Protein AF-A0A7S1RYI2-F1 (afdb_monomer)

Organism: Alexandrium catenella (NCBI:txid2925)

Secondary structure (DSSP, 8-state):
---SSHHHHHHHHHHHHHHHHHHHHHHHHHHHHHHHHHHHHHHHHHHHHHHHTT--TTEEEEE-TT--GGGTT-EEEEEEE-SSEEEEEE-S--S-S-SGGGG-EEEEEES--TT-SS-TT-EEETTEEEEEEEEHHHHHHHHHHHTTTS-EEEEE--EEEEHHHHHHHHHTTSEEEEE--HHHHHHHHHHHHH-SS--TTHHHHHHHHS---TTTTTSS--

pLDDT: mean 80.08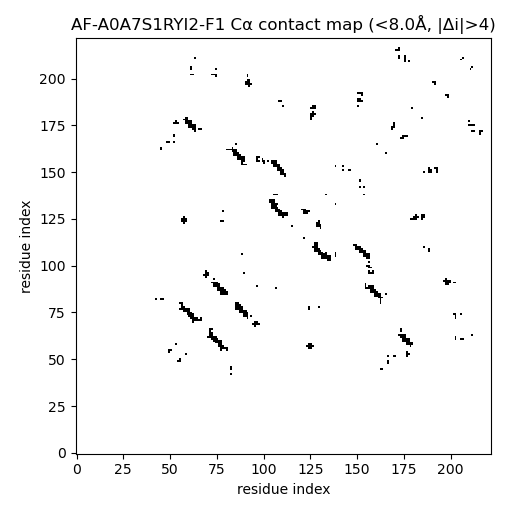, std 16.43, range [36.41, 95.56]

Mean predicted aligned error: 9.8 Å

Radius of gyration: 26.69 Å; Cα contacts (8 Å, |Δi|>4): 325; chains: 1; bounding box: 54×33×102 Å

Foldseek 3Di:
DDDDDVVVVVVVVVVVVVVVVVVVVVVVVVVVVVVVVVVVVLQVVLVVLCVVQVNDFQKWWFFDCPDDALCNRWIWGWHDDGSFKTKTATQQPDPRFPVCLVLQWKKKKWQDDVVVPPDPQFDDHLNITIDTGAHPVRNVVVCVVCPPVAQMDIGGHMDMDGSVVVSVCSLLQRIRIGGHHNVVVRVLSVVQVVDPNGDPCPSVVCCVVRPGDPVNVVPPDD

Solvent-accessible surface area (backbone atoms only — not comparable to full-atom values): 12318 Å² total; per-residue (Å²): 139,93,84,79,76,68,62,64,61,56,50,52,54,51,50,52,50,50,50,53,50,49,53,51,51,50,54,50,49,52,52,51,52,52,50,52,52,52,49,52,49,52,46,51,52,45,52,51,51,34,54,74,62,61,60,47,63,23,19,32,38,37,38,24,95,85,35,69,76,58,48,44,59,27,28,30,42,27,68,44,80,47,71,68,35,31,32,27,34,61,64,37,66,60,98,32,59,65,79,60,66,72,65,51,38,26,34,39,37,30,63,72,71,83,78,54,82,80,50,98,67,69,45,77,34,32,61,29,32,42,44,72,75,26,43,62,67,53,45,54,53,48,50,62,69,42,56,94,75,59,54,47,41,80,40,71,37,59,48,77,39,48,32,71,57,51,52,50,39,40,66,69,46,44,32,34,71,44,77,57,52,38,72,54,47,49,48,48,30,47,54,44,62,72,36,97,67,45,47,80,58,51,40,59,51,46,46,73,76,54,58,69,65,76,78,47,71,74,74,81,81,128

Structure (mmCIF, N/CA/C/O backbone):
data_AF-A0A7S1RYI2-F1
#
_entry.id   AF-A0A7S1RYI2-F1
#
loop_
_atom_site.group_PDB
_atom_site.id
_atom_site.type_symbol
_atom_site.label_atom_id
_atom_site.label_alt_id
_atom_site.label_comp_id
_atom_site.label_asym_id
_atom_site.label_entity_id
_atom_site.label_seq_id
_atom_site.pdbx_PDB_ins_code
_atom_site.Cartn_x
_atom_site.Cartn_y
_atom_site.Cartn_z
_atom_site.occupancy
_atom_site.B_iso_or_equiv
_atom_site.auth_seq_id
_atom_site.auth_comp_id
_atom_site.auth_asym_id
_atom_site.auth_atom_id
_atom_site.pdbx_PDB_model_num
ATOM 1 N N . ARG A 1 1 ? -5.899 11.059 80.286 1.00 47.34 1 ARG A N 1
ATOM 2 C CA . ARG A 1 1 ? -5.425 10.044 79.312 1.00 47.34 1 ARG A CA 1
ATOM 3 C C . ARG A 1 1 ? -6.607 9.690 78.413 1.00 47.34 1 ARG A C 1
ATOM 5 O O . ARG A 1 1 ? -7.416 8.875 78.819 1.00 47.34 1 ARG A O 1
ATOM 12 N N . ALA A 1 2 ? -6.749 10.352 77.265 1.00 50.00 2 ALA A N 1
ATOM 13 C CA . ALA A 1 2 ? -7.785 10.062 76.273 1.00 50.00 2 ALA A CA 1
ATOM 14 C C . ALA A 1 2 ? -7.077 9.613 74.989 1.00 50.00 2 ALA A C 1
ATOM 16 O O . ALA A 1 2 ? -6.690 10.426 74.162 1.00 50.00 2 ALA A O 1
ATOM 17 N N . TRP A 1 3 ? -6.798 8.315 74.901 1.00 57.09 3 TRP A N 1
ATOM 18 C CA . TRP A 1 3 ? -6.220 7.659 73.730 1.00 57.09 3 TRP A CA 1
ATOM 19 C C . TRP A 1 3 ? -7.110 6.447 73.455 1.00 57.09 3 TRP A C 1
ATOM 21 O O . TRP A 1 3 ? -6.945 5.422 74.109 1.00 57.09 3 TRP A O 1
ATOM 31 N N . GLY A 1 4 ? -8.107 6.569 72.575 1.00 54.38 4 GLY A N 1
ATOM 32 C CA . GLY A 1 4 ? -9.011 5.441 72.315 1.00 54.38 4 GLY A CA 1
ATOM 33 C C . GLY A 1 4 ? -9.908 5.549 71.084 1.00 54.38 4 GLY A C 1
ATOM 34 O O . GLY A 1 4 ? -10.099 4.550 70.399 1.00 54.38 4 GLY A O 1
ATOM 35 N N . GLU A 1 5 ? -10.410 6.737 70.737 1.00 53.91 5 GLU A N 1
ATOM 36 C CA . GLU A 1 5 ? -11.522 6.832 69.769 1.00 53.91 5 GLU A CA 1
ATOM 37 C C . GLU A 1 5 ? -11.136 7.263 68.340 1.00 53.91 5 GLU A C 1
ATOM 39 O O . GLU A 1 5 ? -11.962 7.202 67.433 1.00 53.91 5 GLU A O 1
ATOM 44 N N . GLU A 1 6 ? -9.873 7.608 68.062 1.00 55.28 6 GLU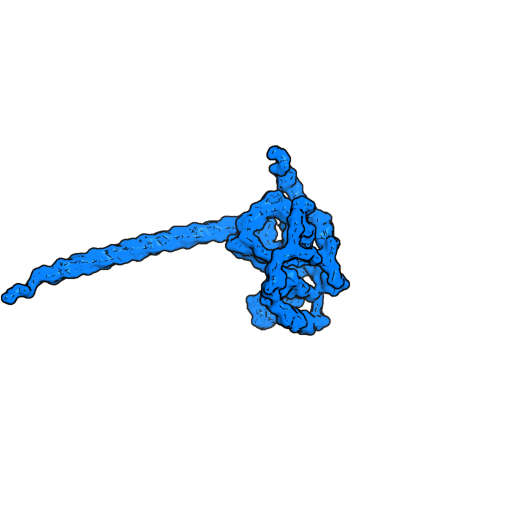 A N 1
ATOM 45 C CA . GLU A 1 6 ? -9.449 8.019 66.706 1.00 55.28 6 GLU A CA 1
ATOM 46 C C . GLU A 1 6 ? -9.207 6.849 65.727 1.00 55.28 6 GLU A C 1
ATOM 48 O O . GLU A 1 6 ? -9.102 7.041 64.511 1.00 55.28 6 GLU A O 1
ATOM 53 N N . ALA A 1 7 ? -9.107 5.616 66.228 1.00 62.59 7 ALA A N 1
ATOM 54 C CA . ALA A 1 7 ? -8.800 4.431 65.428 1.00 62.59 7 ALA A CA 1
ATOM 55 C C . ALA A 1 7 ? -9.896 4.010 64.412 1.00 62.59 7 ALA A C 1
ATOM 57 O O . ALA A 1 7 ? -9.535 3.686 63.273 1.00 62.59 7 ALA A O 1
ATOM 58 N N . PRO A 1 8 ? -11.208 4.000 64.740 1.00 70.69 8 PRO A N 1
ATOM 59 C CA . PRO A 1 8 ? -12.255 3.596 63.794 1.00 70.69 8 PRO A CA 1
ATOM 60 C C . PRO A 1 8 ? -12.456 4.595 62.645 1.00 70.69 8 PRO A C 1
ATOM 62 O O . PRO A 1 8 ? -12.611 4.171 61.499 1.00 70.69 8 PRO A O 1
ATOM 65 N N . VAL A 1 9 ? -12.357 5.904 62.910 1.00 74.31 9 VAL A N 1
ATOM 66 C CA . VAL A 1 9 ? -12.518 6.961 61.889 1.00 74.31 9 VAL A CA 1
ATOM 67 C C . VAL A 1 9 ? -11.391 6.916 60.851 1.00 74.31 9 VAL A C 1
ATOM 69 O O . VAL A 1 9 ? -11.621 7.051 59.651 1.00 74.31 9 VAL A O 1
ATOM 72 N N . ARG A 1 10 ? -10.150 6.652 61.277 1.00 74.88 10 ARG A N 1
ATOM 73 C CA . ARG A 1 10 ? -9.016 6.503 60.346 1.00 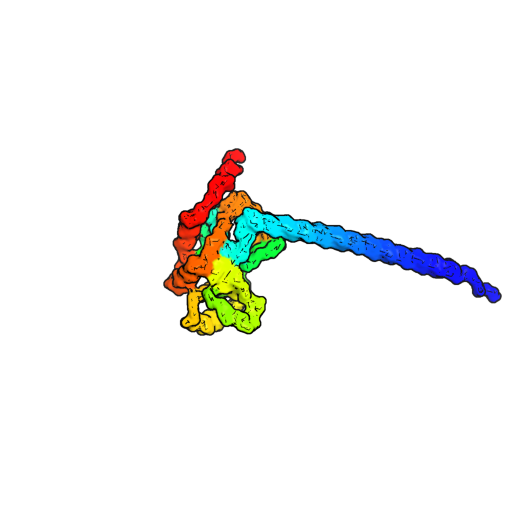74.88 10 ARG A CA 1
ATOM 74 C C . ARG A 1 10 ? -9.123 5.227 59.499 1.00 74.88 10 ARG A C 1
ATOM 76 O O . ARG A 1 10 ? -8.688 5.220 58.345 1.00 74.88 10 ARG A O 1
ATOM 83 N N . ARG A 1 11 ? -9.714 4.149 60.037 1.00 76.00 11 ARG A N 1
ATOM 84 C CA . ARG A 1 11 ? -9.971 2.899 59.296 1.00 76.00 11 ARG A CA 1
ATOM 85 C C . ARG A 1 11 ? -11.063 3.073 58.239 1.00 76.00 11 ARG A C 1
ATOM 87 O O . ARG A 1 11 ? -10.842 2.654 57.103 1.00 76.00 11 ARG A O 1
ATOM 94 N N . SER A 1 12 ? -12.180 3.729 58.565 1.00 81.75 12 SER A N 1
ATOM 95 C CA . SER A 1 12 ? -13.256 3.992 57.595 1.00 81.75 12 SER A CA 1
ATOM 96 C C . SER A 1 12 ? -12.777 4.884 56.445 1.00 81.75 12 SER A C 1
ATOM 98 O O . SER A 1 12 ? -12.948 4.526 55.282 1.00 81.75 12 SER A O 1
ATOM 100 N N . GLN A 1 13 ? -12.041 5.961 56.741 1.00 84.62 13 GLN A N 1
ATOM 101 C CA . GLN A 1 13 ? -11.464 6.838 55.715 1.00 84.62 13 GLN A CA 1
ATOM 102 C C . GLN A 1 13 ? -10.482 6.110 54.782 1.00 84.62 13 GLN A C 1
ATOM 104 O O . GLN A 1 13 ? -10.418 6.403 53.585 1.00 84.62 13 GLN A O 1
ATOM 109 N N . ARG A 1 14 ? -9.700 5.151 55.299 1.00 84.69 14 ARG A N 1
ATOM 110 C CA . ARG A 1 14 ? -8.771 4.353 54.482 1.00 84.69 14 ARG A CA 1
ATOM 111 C C . ARG A 1 14 ? -9.518 3.404 53.545 1.00 84.69 14 ARG A C 1
ATOM 113 O O . ARG A 1 14 ? -9.142 3.312 52.377 1.00 84.69 14 ARG A O 1
ATOM 120 N N . LEU A 1 15 ? -10.575 2.754 54.033 1.00 87.19 15 LEU A N 1
ATOM 121 C CA . LEU A 1 15 ? -11.435 1.886 53.225 1.00 87.19 15 LEU A CA 1
ATOM 122 C C . LEU A 1 15 ? -12.165 2.679 52.137 1.00 87.19 15 LEU A C 1
ATOM 124 O O . LEU A 1 15 ? -12.142 2.275 50.978 1.00 87.19 15 LEU A O 1
ATOM 128 N N . GLU A 1 16 ? -12.714 3.851 52.459 1.00 89.81 16 GLU A N 1
ATOM 129 C CA . GLU A 1 16 ? -13.337 4.729 51.462 1.00 89.81 16 GLU A CA 1
ATOM 130 C C . GLU A 1 16 ? -12.344 5.180 50.385 1.00 89.81 16 GLU A C 1
ATOM 132 O O . GLU A 1 16 ? -12.659 5.168 49.194 1.00 89.81 16 GLU A O 1
ATOM 137 N N . ARG A 1 17 ? -11.116 5.554 50.769 1.00 91.81 17 ARG A N 1
ATOM 138 C CA . ARG A 1 17 ? -10.061 5.907 49.804 1.00 91.81 17 ARG A CA 1
ATOM 139 C C . ARG A 1 17 ? -9.705 4.724 48.905 1.00 91.81 17 ARG A C 1
ATOM 141 O O . ARG A 1 17 ? -9.574 4.918 47.697 1.00 91.81 17 ARG A O 1
ATOM 148 N N . GLN A 1 18 ? -9.586 3.518 49.462 1.00 92.12 18 GLN A N 1
ATOM 149 C CA . GLN A 1 18 ? -9.332 2.297 48.693 1.00 92.12 18 GLN A CA 1
ATOM 150 C C . GLN A 1 18 ? -10.481 1.986 47.729 1.00 92.12 18 GLN A C 1
ATOM 152 O O . GLN A 1 18 ? -10.226 1.713 46.559 1.00 92.12 18 GLN A O 1
ATOM 157 N N . GLN A 1 19 ? -11.733 2.112 48.171 1.00 92.69 19 GLN A N 1
ATOM 158 C CA . GLN A 1 19 ? -12.909 1.929 47.318 1.00 92.69 19 GLN A CA 1
ATOM 159 C C . GLN A 1 19 ? -12.948 2.958 46.184 1.00 92.69 19 GLN A C 1
ATOM 161 O O . GLN A 1 19 ? -13.139 2.589 45.027 1.00 92.69 19 GLN A O 1
ATOM 166 N N . ARG A 1 20 ? -12.683 4.240 46.468 1.00 91.69 20 ARG A N 1
ATOM 167 C CA . ARG A 1 20 ? -12.608 5.287 45.433 1.00 91.69 20 ARG A CA 1
ATOM 168 C C . ARG A 1 20 ? -11.476 5.025 44.437 1.00 91.69 20 ARG A C 1
ATOM 170 O O . ARG A 1 20 ? -11.660 5.235 43.239 1.00 91.69 20 ARG A O 1
ATOM 177 N N . GLN A 1 21 ? -10.314 4.558 44.897 1.00 93.12 21 GLN A N 1
ATOM 178 C CA . GLN A 1 21 ? -9.205 4.177 44.015 1.00 93.12 21 GLN A CA 1
ATOM 179 C C . GLN A 1 21 ? -9.551 2.956 43.155 1.00 93.12 21 GLN A C 1
ATOM 181 O O . GLN A 1 21 ? -9.285 2.977 41.954 1.00 93.12 21 GLN A O 1
ATOM 186 N N . ALA A 1 22 ? -10.186 1.935 43.733 1.00 93.00 22 ALA A N 1
ATOM 187 C CA . ALA A 1 22 ? -10.653 0.757 43.008 1.00 93.00 22 ALA A CA 1
ATOM 188 C C . ALA A 1 22 ? -11.684 1.134 41.933 1.00 93.00 22 ALA A C 1
ATOM 190 O O . ALA A 1 22 ? -11.525 0.758 40.777 1.00 93.00 22 ALA A O 1
ATOM 191 N N . GLN A 1 23 ? -12.667 1.976 42.268 1.00 94.44 23 GLN A N 1
ATOM 192 C CA . GLN A 1 23 ? -13.659 2.468 41.307 1.00 94.44 23 GLN A CA 1
ATOM 193 C C . GLN A 1 23 ? -13.031 3.299 40.181 1.00 94.44 23 GLN A C 1
ATOM 195 O O . GLN A 1 23 ? -13.434 3.171 39.027 1.00 94.44 23 GLN A O 1
ATOM 200 N N . ARG A 1 24 ? -12.035 4.148 40.477 1.00 92.81 24 ARG A N 1
ATOM 201 C CA . ARG A 1 24 ? -11.305 4.900 39.440 1.00 92.81 24 ARG A CA 1
ATOM 202 C C . ARG A 1 24 ? -10.543 3.966 38.502 1.00 92.81 24 ARG A C 1
ATOM 204 O O . ARG A 1 24 ? -10.625 4.149 37.291 1.00 92.81 24 ARG A O 1
ATOM 211 N N . ARG A 1 25 ? -9.842 2.965 39.046 1.00 95.12 25 ARG A N 1
ATOM 212 C CA . ARG A 1 25 ? -9.124 1.953 38.254 1.00 95.12 25 ARG A CA 1
ATOM 213 C C . ARG A 1 25 ? -10.077 1.160 37.366 1.00 95.12 25 ARG A C 1
ATOM 215 O O . ARG A 1 25 ? -9.795 1.003 36.187 1.00 95.12 25 ARG A O 1
ATOM 222 N N . GLU A 1 26 ? -11.220 0.751 37.903 1.00 94.56 26 GLU A N 1
ATOM 223 C CA . GLU A 1 26 ? -12.246 0.022 37.156 1.00 94.56 26 GLU A CA 1
ATOM 224 C C . GLU A 1 26 ? -12.831 0.862 36.009 1.00 94.56 26 GLU A C 1
ATOM 226 O O . GLU A 1 26 ? -12.927 0.390 34.880 1.00 94.56 26 GLU A O 1
ATOM 231 N N . ARG A 1 27 ? -13.148 2.143 36.247 1.00 94.38 27 ARG A N 1
ATOM 232 C CA . ARG A 1 27 ? -13.623 3.051 35.184 1.00 94.38 27 ARG A CA 1
ATOM 233 C C . ARG A 1 27 ? -12.585 3.247 34.079 1.00 94.38 27 ARG A C 1
ATOM 235 O O . ARG A 1 27 ? -12.950 3.282 32.909 1.00 94.38 27 ARG A O 1
ATOM 242 N N . LEU A 1 28 ? -11.310 3.394 34.443 1.00 94.25 28 LEU A N 1
ATOM 243 C CA . LEU A 1 28 ? -10.224 3.514 33.467 1.00 94.25 28 LEU A CA 1
ATOM 244 C C . LEU A 1 28 ? -10.051 2.223 32.670 1.00 94.25 28 LEU A C 1
ATOM 246 O O . LEU A 1 28 ? -9.922 2.286 31.453 1.00 94.25 28 LEU A O 1
ATOM 250 N N . ARG A 1 29 ? -10.110 1.067 33.337 1.00 94.94 29 ARG A N 1
ATOM 251 C CA . ARG A 1 29 ? -10.030 -0.242 32.690 1.00 94.94 29 ARG A CA 1
ATOM 252 C C . ARG A 1 29 ? -11.136 -0.420 31.651 1.00 94.94 29 ARG A C 1
ATOM 254 O O . ARG A 1 29 ? -10.823 -0.724 30.509 1.00 94.94 29 ARG A O 1
ATOM 261 N N . ARG A 1 30 ? -12.392 -0.132 32.009 1.00 94.88 30 ARG A N 1
ATOM 262 C CA . ARG A 1 30 ? -13.525 -0.212 31.070 1.00 94.88 30 ARG A CA 1
ATOM 263 C C . ARG A 1 30 ? -13.359 0.720 29.874 1.00 94.88 30 ARG A C 1
ATOM 265 O O . ARG A 1 30 ? -13.532 0.288 28.744 1.00 94.88 30 ARG A O 1
ATOM 272 N N . ARG A 1 31 ? -12.936 1.969 30.101 1.00 94.38 31 ARG A N 1
ATOM 273 C CA . ARG A 1 31 ? -12.658 2.915 29.005 1.00 94.38 31 ARG A CA 1
ATOM 274 C C . ARG A 1 31 ? -11.549 2.422 28.077 1.00 94.38 31 ARG A C 1
ATOM 276 O O . ARG A 1 31 ? -11.661 2.574 26.868 1.00 94.38 31 ARG A O 1
ATOM 283 N N . LEU A 1 32 ? -10.480 1.846 28.626 1.00 94.38 32 LEU A N 1
ATOM 284 C CA . LEU A 1 32 ? -9.405 1.268 27.819 1.00 94.38 32 LEU A CA 1
ATOM 285 C C . LEU A 1 32 ? -9.902 0.058 27.021 1.00 94.38 32 LEU A C 1
ATOM 287 O O . LEU A 1 32 ? -9.607 -0.035 25.837 1.00 94.38 32 LEU A O 1
ATOM 291 N N . GLU A 1 33 ? -10.698 -0.824 27.627 1.00 95.06 33 GLU A N 1
ATOM 292 C CA . GLU A 1 33 ? -11.306 -1.973 26.946 1.00 95.06 33 GLU A CA 1
ATOM 293 C C . GLU A 1 33 ? -12.239 -1.526 25.805 1.00 95.06 33 GLU A C 1
ATOM 295 O O . GLU A 1 33 ? -12.141 -2.051 24.694 1.00 95.06 33 GLU A O 1
ATOM 300 N N . GLU A 1 34 ? -13.072 -0.506 26.025 1.00 94.62 34 GLU A N 1
ATOM 301 C CA . GLU A 1 34 ? -13.930 0.100 24.997 1.00 94.62 34 GLU A CA 1
ATOM 302 C C . GLU A 1 34 ? -13.101 0.675 23.839 1.00 94.62 34 GLU A C 1
ATOM 304 O O . GLU A 1 34 ? -13.366 0.367 22.674 1.00 94.62 34 GLU A O 1
ATOM 309 N N . LEU A 1 35 ? -12.052 1.448 24.144 1.00 94.19 35 LEU A N 1
ATOM 310 C CA . LEU A 1 35 ? -11.153 2.022 23.137 1.00 94.19 35 LEU A CA 1
ATOM 311 C C . LEU A 1 35 ? -10.408 0.941 22.349 1.00 94.19 35 LEU A C 1
ATOM 313 O O . LEU A 1 35 ? -10.329 1.024 21.124 1.00 94.19 35 LEU A O 1
ATOM 317 N N . CYS A 1 36 ? -9.904 -0.096 23.018 1.00 94.06 36 CYS A N 1
ATOM 318 C CA . CYS A 1 36 ? -9.254 -1.225 22.360 1.00 94.06 36 CYS A CA 1
ATOM 319 C C . CYS A 1 36 ? -10.225 -1.975 21.444 1.00 94.06 36 CYS A C 1
ATOM 321 O O . CYS A 1 36 ? -9.852 -2.366 20.338 1.00 94.06 36 CYS A O 1
ATOM 323 N N . THR A 1 37 ? -11.471 -2.164 21.877 1.00 94.06 37 THR A N 1
ATOM 324 C CA . THR A 1 37 ? -12.491 -2.859 21.083 1.00 94.06 37 THR A CA 1
ATOM 325 C C . THR A 1 37 ? -12.872 -2.040 19.849 1.00 94.06 37 THR A C 1
ATOM 327 O O . THR A 1 37 ? -12.900 -2.574 18.740 1.00 94.06 37 THR A O 1
ATOM 330 N N . ALA A 1 38 ? -13.078 -0.730 20.009 1.00 91.81 38 ALA A N 1
ATOM 331 C CA . ALA A 1 38 ? -13.341 0.181 18.898 1.00 91.81 38 ALA A CA 1
ATOM 332 C C . ALA A 1 38 ? -12.163 0.244 17.910 1.00 91.81 38 ALA A C 1
ATOM 334 O O . ALA A 1 38 ? -12.374 0.202 16.698 1.00 91.81 38 ALA A O 1
ATOM 335 N N . ALA A 1 39 ? -10.924 0.281 18.411 1.00 89.12 39 ALA A N 1
ATOM 336 C CA . ALA A 1 39 ? -9.727 0.266 17.576 1.00 89.12 39 ALA A CA 1
ATOM 337 C C . ALA A 1 39 ? -9.617 -1.032 16.760 1.00 89.12 39 ALA A C 1
ATOM 339 O O . ALA A 1 39 ? -9.428 -0.973 15.548 1.00 89.12 39 ALA A O 1
ATOM 340 N N . ARG A 1 40 ? -9.816 -2.200 17.388 1.00 92.00 40 ARG A N 1
ATOM 341 C CA . ARG A 1 40 ? -9.815 -3.501 16.691 1.00 92.00 40 ARG A CA 1
ATOM 342 C C . ARG A 1 40 ? -10.870 -3.569 15.594 1.00 92.00 40 ARG A C 1
ATOM 344 O O . ARG A 1 40 ? -10.593 -4.073 14.510 1.00 92.00 40 ARG A O 1
ATOM 351 N N . ARG A 1 41 ? -12.066 -3.041 15.861 1.00 91.62 41 ARG A N 1
ATOM 352 C CA . ARG A 1 41 ? -13.141 -2.994 14.869 1.00 91.62 41 ARG A CA 1
ATOM 353 C C . ARG A 1 41 ? -12.750 -2.147 13.657 1.00 91.62 41 ARG A C 1
ATOM 355 O O . ARG A 1 41 ? -12.887 -2.623 12.538 1.00 91.62 41 ARG A O 1
ATOM 362 N N . ARG A 1 42 ? -12.195 -0.951 13.875 1.00 88.81 42 ARG A N 1
ATOM 363 C CA . ARG A 1 42 ? -11.724 -0.077 12.785 1.00 88.81 42 ARG A CA 1
ATOM 364 C C . ARG A 1 42 ? -10.607 -0.714 11.963 1.00 88.81 42 ARG A C 1
ATOM 366 O O . ARG A 1 42 ? -10.628 -0.623 10.743 1.00 88.81 42 ARG A O 1
ATOM 373 N N . VAL A 1 43 ? -9.664 -1.388 12.624 1.00 90.62 43 VAL A N 1
ATOM 374 C CA . VAL A 1 43 ? -8.598 -2.155 11.960 1.00 90.62 43 VAL A CA 1
ATOM 375 C C . VAL A 1 43 ? -9.202 -3.212 11.036 1.00 90.62 43 VAL A C 1
ATOM 377 O O . VAL A 1 43 ? -8.854 -3.273 9.859 1.00 90.62 43 VAL A O 1
ATOM 380 N N . GLN A 1 44 ? -10.157 -3.999 11.536 1.00 92.44 44 GLN A N 1
ATOM 381 C CA . GLN A 1 44 ? -10.816 -5.030 10.738 1.00 92.44 44 GLN A CA 1
ATOM 382 C C . GLN A 1 44 ? -11.612 -4.442 9.565 1.00 92.44 44 GLN A C 1
ATOM 384 O O . GLN A 1 44 ? -11.529 -4.958 8.454 1.00 92.44 44 GLN A O 1
ATOM 389 N N . GLU A 1 45 ? -12.370 -3.369 9.795 1.00 92.69 45 GLU A N 1
ATOM 390 C CA . GLU A 1 45 ? -13.147 -2.682 8.756 1.00 92.69 45 GLU A CA 1
ATOM 391 C C . GLU A 1 45 ? -12.237 -2.148 7.641 1.00 92.69 45 GLU A C 1
ATOM 393 O O . GLU A 1 45 ? -12.522 -2.378 6.465 1.00 92.69 45 GLU A O 1
ATOM 398 N N . ALA A 1 46 ? -11.104 -1.533 7.996 1.00 91.25 46 ALA A N 1
ATOM 399 C CA . ALA A 1 46 ? -10.115 -1.056 7.032 1.00 91.25 46 ALA A CA 1
ATOM 400 C C . ALA A 1 46 ? -9.492 -2.205 6.225 1.00 91.25 46 ALA A C 1
ATOM 402 O O . ALA A 1 46 ? -9.404 -2.116 5.002 1.00 91.25 46 ALA A O 1
ATOM 403 N N . HIS A 1 47 ? -9.113 -3.313 6.872 1.00 92.69 47 HIS A N 1
ATOM 404 C CA . HIS A 1 47 ? -8.588 -4.485 6.163 1.00 92.69 47 HIS A CA 1
ATOM 405 C C . HIS A 1 47 ? -9.605 -5.086 5.191 1.00 92.69 47 HIS A C 1
ATOM 407 O O . HIS A 1 47 ? -9.249 -5.438 4.068 1.00 92.69 47 HIS A O 1
ATOM 413 N N . VAL A 1 48 ? -10.875 -5.172 5.594 1.00 94.62 48 VAL A N 1
ATOM 414 C CA . VAL A 1 48 ? -11.949 -5.663 4.724 1.00 94.62 48 VAL A CA 1
ATOM 415 C C . VAL A 1 48 ? -12.173 -4.719 3.541 1.00 94.62 48 VAL A C 1
ATOM 417 O O . VAL A 1 48 ? -12.355 -5.198 2.425 1.00 94.62 48 VAL A O 1
ATOM 420 N N . ALA A 1 49 ? -12.150 -3.402 3.755 1.00 93.25 49 ALA A N 1
ATOM 421 C CA . ALA A 1 49 ? -12.292 -2.421 2.680 1.00 93.25 49 ALA A CA 1
ATOM 422 C C . ALA A 1 49 ? -11.132 -2.503 1.674 1.00 93.25 49 ALA A C 1
ATOM 424 O O . ALA A 1 49 ? -11.376 -2.628 0.476 1.00 93.25 49 ALA A O 1
ATOM 425 N N . MET A 1 50 ? -9.884 -2.549 2.155 1.00 94.50 50 MET A N 1
ATOM 426 C CA . MET A 1 50 ? -8.705 -2.722 1.296 1.00 94.50 50 MET A CA 1
ATOM 427 C C . MET A 1 50 ? -8.791 -4.008 0.467 1.00 94.50 50 MET A C 1
ATOM 429 O O . MET A 1 50 ? -8.623 -3.969 -0.750 1.00 94.50 50 MET A O 1
ATOM 433 N N . ALA A 1 51 ? -9.137 -5.134 1.100 1.00 93.56 51 ALA A N 1
ATOM 434 C CA . ALA A 1 51 ? -9.275 -6.414 0.410 1.00 93.56 51 ALA A CA 1
ATOM 435 C C . ALA A 1 51 ? -10.383 -6.394 -0.658 1.00 93.56 51 ALA A C 1
ATOM 437 O O . ALA A 1 51 ? -10.195 -6.937 -1.744 1.00 93.56 51 ALA A O 1
ATOM 438 N N . LYS A 1 52 ? -11.522 -5.741 -0.383 1.00 94.56 52 LYS A N 1
ATOM 439 C CA . LYS A 1 52 ? -12.619 -5.589 -1.355 1.00 94.56 52 LYS A CA 1
ATOM 440 C C . LYS A 1 52 ? -12.201 -4.816 -2.604 1.00 94.56 52 LYS A C 1
ATOM 442 O O . LYS A 1 52 ? -12.683 -5.135 -3.686 1.00 94.56 52 LYS A O 1
ATOM 447 N N . LEU A 1 53 ? -11.319 -3.831 -2.452 1.00 93.50 53 LEU A N 1
ATOM 448 C CA . LEU A 1 53 ? -10.788 -3.032 -3.558 1.00 93.50 53 LEU A CA 1
ATOM 449 C C . LEU A 1 53 ? -9.544 -3.658 -4.213 1.00 93.50 53 LEU A C 1
ATOM 451 O O . LEU A 1 53 ? -8.979 -3.070 -5.128 1.00 93.50 53 LEU A O 1
ATOM 455 N N . GLY A 1 54 ? -9.099 -4.837 -3.761 1.00 93.44 54 GLY A N 1
ATOM 456 C CA . GLY A 1 54 ? -7.898 -5.495 -4.289 1.00 93.44 54 GLY A CA 1
ATOM 457 C C . GLY A 1 54 ? -6.584 -4.809 -3.896 1.00 93.44 54 GLY A C 1
ATOM 458 O O . GLY A 1 54 ? -5.541 -5.070 -4.500 1.00 93.44 54 GLY A O 1
ATOM 459 N N . LEU A 1 55 ? -6.616 -3.929 -2.891 1.00 94.56 55 LEU A N 1
ATOM 460 C CA . LEU A 1 55 ? -5.427 -3.264 -2.374 1.00 94.56 55 LEU A CA 1
ATOM 461 C C . LEU A 1 55 ? -4.606 -4.258 -1.555 1.00 94.56 55 LEU A C 1
ATOM 463 O O . LEU A 1 55 ? -5.014 -4.712 -0.485 1.00 94.56 55 LEU A O 1
ATOM 467 N N . GLN A 1 56 ? -3.422 -4.572 -2.061 1.00 93.00 56 GLN A N 1
ATOM 468 C CA . GLN A 1 56 ? -2.429 -5.393 -1.388 1.00 93.00 56 GLN A CA 1
ATOM 469 C C . GLN A 1 56 ? -1.033 -4.847 -1.674 1.00 93.00 56 GLN A C 1
ATOM 471 O O . GLN A 1 56 ? -0.820 -4.025 -2.568 1.00 93.00 56 GLN A O 1
ATOM 476 N N . ARG A 1 57 ? -0.058 -5.309 -0.892 1.00 92.06 57 ARG A N 1
ATOM 477 C CA . ARG A 1 57 ? 1.347 -4.984 -1.125 1.00 92.06 57 ARG A CA 1
ATOM 478 C C . ARG A 1 57 ? 1.761 -5.505 -2.500 1.00 92.06 57 ARG A C 1
ATOM 480 O O . ARG A 1 57 ? 1.540 -6.671 -2.813 1.00 92.06 57 ARG A O 1
ATOM 487 N N . GLY A 1 58 ? 2.376 -4.642 -3.297 1.00 91.44 58 GLY A N 1
ATOM 488 C CA . GLY A 1 58 ? 2.757 -4.925 -4.675 1.00 91.44 58 GLY A CA 1
ATOM 489 C C . GLY A 1 58 ? 1.649 -4.764 -5.705 1.00 91.44 58 GLY A C 1
ATOM 490 O O . GLY A 1 58 ? 1.918 -4.996 -6.881 1.00 91.44 58 GLY A O 1
ATOM 491 N N . SER A 1 59 ? 0.445 -4.341 -5.306 1.00 93.00 59 SER A N 1
ATOM 492 C CA . SER A 1 59 ? -0.523 -3.815 -6.267 1.00 93.00 59 SER A CA 1
ATOM 493 C C . SER A 1 59 ? -0.025 -2.501 -6.862 1.00 93.00 59 SER A C 1
ATOM 495 O O . SER A 1 59 ? 0.697 -1.733 -6.218 1.00 93.00 59 SER A O 1
ATOM 497 N N . LEU A 1 60 ? -0.467 -2.240 -8.083 1.00 93.12 60 LEU A N 1
ATOM 498 C CA . LEU A 1 60 ? -0.300 -0.976 -8.772 1.00 93.12 60 LEU A CA 1
ATOM 499 C C . LEU A 1 60 ? -1.570 -0.139 -8.618 1.00 93.12 60 LEU A C 1
ATOM 501 O O . LEU A 1 60 ? -2.679 -0.658 -8.744 1.00 93.12 60 LEU A O 1
ATOM 505 N N . LEU A 1 61 ? -1.406 1.158 -8.394 1.00 94.12 61 LEU A N 1
ATOM 506 C CA . LEU A 1 61 ? -2.443 2.153 -8.628 1.00 94.12 61 LEU A CA 1
ATOM 507 C C . LEU A 1 61 ? -2.150 2.829 -9.959 1.00 94.12 61 LEU A C 1
ATOM 509 O O . LEU A 1 61 ? -1.072 3.386 -10.151 1.00 94.12 61 LEU A O 1
ATOM 513 N N . VAL A 1 62 ? -3.109 2.776 -10.870 1.00 92.88 62 VAL A N 1
ATOM 514 C CA . VAL A 1 62 ? -3.029 3.426 -12.176 1.00 92.88 62 VAL A CA 1
ATOM 515 C C . VAL A 1 62 ? -3.969 4.618 -12.147 1.00 92.88 62 VAL A C 1
ATOM 517 O O . VAL A 1 62 ? -5.174 4.446 -11.942 1.00 92.88 62 VAL A O 1
ATOM 520 N N . ALA A 1 63 ? -3.413 5.816 -12.312 1.00 91.81 63 ALA A N 1
ATOM 521 C CA . ALA A 1 63 ? -4.182 7.049 -12.328 1.00 91.81 63 ALA A CA 1
ATOM 522 C C . ALA A 1 63 ? -5.196 7.030 -13.475 1.00 91.81 63 ALA A C 1
ATOM 524 O O . ALA A 1 63 ? -4.883 6.617 -14.597 1.00 91.81 63 ALA A O 1
ATOM 525 N N . SER A 1 64 ? -6.408 7.496 -13.208 1.00 90.94 64 SER A N 1
ATOM 526 C CA . SER A 1 64 ? -7.414 7.719 -14.239 1.00 90.94 64 SER A CA 1
ATOM 527 C C . SER A 1 64 ? -6.931 8.778 -15.243 1.00 90.94 64 SER A C 1
ATOM 529 O O . SER A 1 64 ? -6.239 9.718 -14.853 1.00 90.94 64 SER A O 1
ATOM 531 N N . PRO A 1 65 ? -7.347 8.719 -16.524 1.00 87.75 65 PRO A N 1
ATOM 532 C CA . PRO A 1 65 ? -7.120 9.811 -17.471 1.00 87.75 65 PRO A CA 1
ATOM 533 C C . PRO A 1 65 ? -7.700 11.164 -17.029 1.00 87.75 65 PRO A C 1
ATOM 535 O O . PRO A 1 65 ? -7.294 12.186 -17.567 1.00 87.75 65 PRO A O 1
ATOM 538 N N . GLN A 1 66 ? -8.667 11.174 -16.100 1.00 87.06 66 GLN A N 1
ATOM 539 C CA . GLN A 1 66 ? -9.237 12.405 -15.532 1.00 87.06 66 GLN A CA 1
ATOM 540 C C . GLN A 1 66 ? -8.455 12.932 -14.322 1.00 87.06 66 GLN A C 1
ATOM 542 O O . GLN A 1 66 ? -8.848 13.934 -13.732 1.00 87.06 66 GLN A O 1
ATOM 547 N N . GLN A 1 67 ? -7.410 12.226 -13.891 1.00 84.12 67 GLN A N 1
ATOM 548 C CA . GLN A 1 67 ? -6.618 12.635 -12.747 1.00 84.12 67 GLN A CA 1
ATOM 549 C C . GLN A 1 67 ? -5.638 13.729 -13.163 1.00 84.12 67 GLN A C 1
ATOM 551 O O . GLN A 1 67 ? -4.771 13.517 -14.010 1.00 84.12 67 GLN A O 1
ATOM 556 N N . ASP A 1 68 ? -5.783 14.894 -12.541 1.00 81.00 68 ASP A N 1
ATOM 557 C CA . ASP A 1 68 ? -4.977 16.073 -12.831 1.00 81.00 68 ASP A CA 1
ATOM 558 C C . ASP A 1 68 ? -3.841 16.267 -11.812 1.00 81.00 68 ASP A C 1
ATOM 560 O O . ASP A 1 68 ? -3.795 15.668 -10.733 1.00 81.00 68 ASP A O 1
ATOM 564 N N . GLY A 1 69 ? -2.914 17.165 -12.148 1.00 83.12 69 GLY A N 1
ATOM 565 C CA . GLY A 1 69 ? -1.855 17.614 -11.249 1.00 83.12 69 GLY A CA 1
A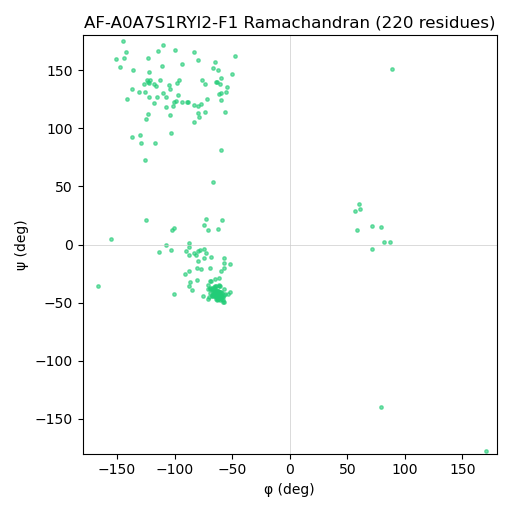TOM 566 C C . GLY A 1 69 ? -0.689 16.635 -11.130 1.00 83.12 69 GLY A C 1
ATOM 567 O O . GLY A 1 69 ? -0.223 16.067 -12.113 1.00 83.12 69 GLY A O 1
ATOM 568 N N . LEU A 1 70 ? -0.185 16.481 -9.905 1.00 76.62 70 LEU A N 1
ATOM 569 C CA . LEU A 1 70 ? 1.031 15.724 -9.582 1.00 76.62 70 LEU A CA 1
ATOM 570 C C . LEU A 1 70 ? 0.947 14.231 -9.936 1.00 76.62 70 LEU A C 1
ATOM 572 O O . LEU A 1 70 ? 1.958 13.610 -10.256 1.00 76.62 70 LEU A O 1
ATOM 576 N N . PHE A 1 71 ? -0.264 13.675 -9.910 1.00 86.12 71 PHE A N 1
ATOM 577 C CA . PHE A 1 71 ? -0.530 12.269 -10.203 1.00 86.12 71 PHE A CA 1
ATOM 578 C C . PHE A 1 71 ? -1.101 12.041 -11.608 1.00 86.12 71 PHE A C 1
ATOM 580 O O . PHE A 1 71 ? -1.566 10.941 -11.909 1.00 86.12 71 PHE A O 1
ATOM 587 N N . ALA A 1 72 ? -1.063 13.052 -12.482 1.00 85.69 72 ALA A N 1
ATOM 588 C CA . ALA A 1 72 ? -1.481 12.886 -13.867 1.00 85.69 72 ALA A CA 1
ATOM 589 C C . ALA A 1 72 ? -0.627 11.809 -14.548 1.00 85.69 72 ALA A C 1
ATOM 591 O O . ALA A 1 72 ? 0.602 11.879 -14.549 1.00 85.69 72 ALA A O 1
ATOM 592 N N . GLN A 1 73 ? -1.297 10.799 -15.108 1.00 87.62 73 GLN A N 1
ATOM 593 C CA . GLN A 1 73 ? -0.660 9.629 -15.723 1.00 87.62 73 GLN A CA 1
ATOM 594 C C . GLN A 1 73 ? 0.285 8.861 -14.781 1.00 87.62 73 GLN A C 1
ATOM 596 O O . GLN A 1 73 ? 1.244 8.228 -15.224 1.00 87.62 73 GLN A O 1
ATOM 601 N N . ALA A 1 74 ? 0.030 8.903 -13.470 1.00 87.94 74 ALA A N 1
ATOM 602 C CA . ALA A 1 74 ? 0.852 8.194 -12.506 1.00 87.94 74 ALA A CA 1
ATOM 603 C C . ALA A 1 74 ? 0.571 6.685 -12.498 1.00 87.94 74 ALA A C 1
ATOM 605 O O . ALA A 1 74 ? -0.577 6.237 -12.551 1.00 87.94 74 ALA A O 1
ATOM 606 N N . VAL A 1 75 ? 1.633 5.898 -12.342 1.00 89.38 75 VAL A N 1
ATOM 607 C CA . VAL A 1 75 ? 1.545 4.505 -11.891 1.00 89.38 75 VAL A CA 1
ATOM 608 C C . VAL A 1 75 ? 2.298 4.389 -10.578 1.00 89.38 75 VAL A C 1
ATOM 610 O O . VAL A 1 75 ? 3.485 4.701 -10.520 1.00 89.38 75 VAL A O 1
ATOM 613 N N . VAL A 1 76 ? 1.619 3.953 -9.522 1.00 91.75 76 VAL A N 1
ATOM 614 C CA . VAL A 1 76 ? 2.180 3.856 -8.172 1.00 91.75 76 VAL A CA 1
ATOM 615 C C . VAL A 1 76 ? 2.242 2.402 -7.738 1.00 91.75 76 VAL A C 1
ATOM 617 O O . VAL A 1 76 ? 1.228 1.717 -7.733 1.00 91.75 76 VAL A O 1
ATOM 620 N N . LEU A 1 77 ? 3.408 1.936 -7.303 1.00 92.25 77 LEU A N 1
ATOM 621 C CA . LEU A 1 77 ? 3.566 0.629 -6.671 1.00 92.25 77 LEU A CA 1
ATOM 622 C C . LEU A 1 77 ? 3.345 0.738 -5.164 1.00 92.25 77 LEU A C 1
ATOM 624 O O . LEU A 1 77 ? 4.065 1.471 -4.484 1.00 92.25 77 LEU A O 1
ATOM 628 N N . LEU A 1 78 ? 2.389 -0.019 -4.627 1.00 93.88 78 LEU A N 1
ATOM 629 C CA . LEU A 1 78 ? 2.110 -0.047 -3.194 1.00 93.88 78 LEU A CA 1
ATOM 630 C C . LEU A 1 78 ? 3.149 -0.879 -2.443 1.00 93.88 78 LEU A C 1
ATOM 632 O O . LEU A 1 78 ? 3.289 -2.080 -2.670 1.00 93.88 78 LEU A O 1
ATOM 636 N N . LEU A 1 79 ? 3.840 -0.253 -1.495 1.00 91.56 79 LEU A N 1
ATOM 637 C CA . LEU A 1 79 ? 4.893 -0.895 -0.706 1.00 91.56 79 LEU A CA 1
ATOM 638 C C . LEU A 1 79 ? 4.394 -1.317 0.673 1.00 91.56 79 LEU A C 1
ATOM 640 O O . LEU A 1 79 ? 4.683 -2.420 1.137 1.00 91.56 79 LEU A O 1
ATOM 644 N N . ARG A 1 80 ? 3.621 -0.451 1.334 1.00 91.81 80 ARG A N 1
ATOM 645 C CA . ARG A 1 80 ? 3.117 -0.683 2.692 1.00 91.81 80 ARG A CA 1
ATOM 646 C C . ARG A 1 80 ? 1.659 -0.275 2.790 1.00 91.81 80 ARG A C 1
ATOM 648 O O . ARG A 1 80 ? 1.281 0.795 2.328 1.00 91.81 80 ARG A O 1
ATOM 655 N N . LEU A 1 81 ? 0.854 -1.140 3.398 1.00 93.06 81 LEU A N 1
ATOM 656 C CA . LEU A 1 81 ? -0.559 -0.898 3.657 1.00 93.06 81 LEU A CA 1
ATOM 657 C C . LEU A 1 81 ? -0.794 -1.076 5.152 1.00 93.06 81 LEU A C 1
ATOM 659 O O . LEU A 1 81 ? -0.745 -2.189 5.674 1.00 93.06 81 LEU A O 1
ATOM 663 N N . GLU A 1 82 ? -1.020 0.032 5.840 1.00 93.38 82 GLU A N 1
ATOM 664 C CA . GLU A 1 82 ? -1.376 0.072 7.250 1.00 93.38 82 GLU A CA 1
ATOM 665 C C . GLU A 1 82 ? -2.802 0.619 7.388 1.00 93.38 82 GLU A C 1
ATOM 667 O O . GLU A 1 82 ? -3.390 1.169 6.459 1.00 93.38 82 GLU A O 1
ATOM 672 N N . VAL A 1 83 ? -3.397 0.477 8.570 1.00 91.62 83 VAL A N 1
ATOM 673 C CA . VAL A 1 83 ? -4.756 0.988 8.825 1.00 91.62 83 VAL A CA 1
ATOM 674 C C . VAL A 1 83 ? -4.795 2.515 8.837 1.00 91.62 83 VAL A C 1
ATOM 676 O O . VAL A 1 83 ? -5.812 3.107 8.487 1.00 91.62 83 VAL A O 1
ATOM 679 N N . ALA A 1 84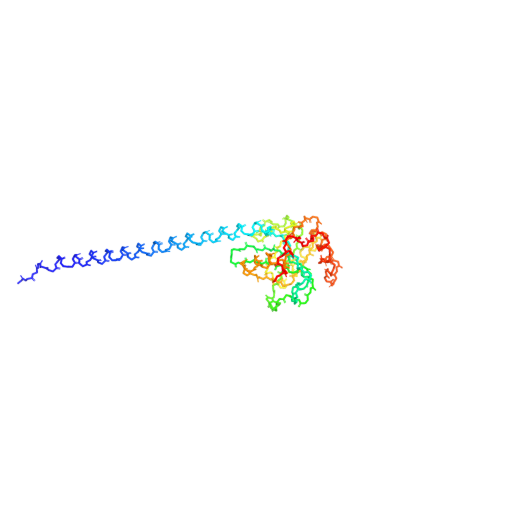 ? -3.703 3.149 9.266 1.00 92.06 84 ALA A N 1
ATOM 680 C CA . ALA A 1 84 ? -3.603 4.601 9.320 1.00 92.06 84 ALA A CA 1
ATOM 681 C C . ALA A 1 84 ? -3.173 5.199 7.977 1.00 92.06 84 ALA A C 1
ATOM 683 O O . ALA A 1 84 ? -3.674 6.256 7.600 1.00 92.06 84 ALA A O 1
ATOM 684 N N . GLN A 1 85 ? -2.252 4.533 7.279 1.00 94.25 85 GLN A N 1
ATOM 685 C CA . GLN A 1 85 ? -1.638 5.055 6.067 1.00 94.25 85 GLN A CA 1
ATOM 686 C C . GLN A 1 85 ? -1.284 3.959 5.059 1.00 94.25 85 GLN A C 1
ATOM 688 O O . GLN A 1 85 ? -0.960 2.828 5.423 1.00 94.25 85 GLN A O 1
ATOM 693 N N . VAL A 1 86 ? -1.258 4.331 3.788 1.00 94.00 86 VAL A N 1
ATOM 694 C CA . VAL A 1 86 ? -0.739 3.530 2.683 1.00 94.00 86 VAL A CA 1
ATOM 695 C C . VAL A 1 86 ? 0.434 4.276 2.064 1.00 94.00 86 VAL A C 1
ATOM 697 O O . VAL A 1 86 ? 0.383 5.494 1.909 1.00 94.00 86 VAL A O 1
ATOM 700 N N . CYS A 1 87 ? 1.505 3.559 1.730 1.00 92.62 87 CYS A N 1
ATOM 701 C CA . CYS A 1 87 ? 2.697 4.126 1.111 1.00 92.62 87 CYS A CA 1
ATOM 702 C C . CYS A 1 87 ? 2.998 3.435 -0.217 1.00 92.62 87 CYS A C 1
ATOM 704 O O . CYS A 1 87 ? 2.934 2.204 -0.312 1.00 92.62 87 CYS A O 1
ATOM 706 N N . GLY A 1 88 ? 3.414 4.220 -1.207 1.00 91.81 88 GLY A N 1
ATOM 707 C CA . GLY A 1 88 ? 3.847 3.717 -2.503 1.00 91.81 88 GLY A CA 1
ATOM 708 C C . GLY A 1 88 ? 4.983 4.523 -3.121 1.00 91.81 88 GLY A C 1
ATOM 709 O O . GLY A 1 88 ? 5.411 5.548 -2.586 1.00 91.81 88 GLY A O 1
ATOM 710 N N . VAL A 1 89 ? 5.477 4.043 -4.258 1.00 88.75 89 VAL A N 1
ATOM 711 C CA . VAL A 1 89 ? 6.477 4.726 -5.093 1.00 88.75 89 VAL A CA 1
ATOM 712 C C . VAL A 1 89 ? 5.928 4.931 -6.493 1.00 88.75 89 VAL A C 1
ATOM 714 O O . VAL A 1 89 ? 5.270 4.046 -7.036 1.00 88.75 89 VAL A O 1
ATOM 717 N N . ILE A 1 90 ? 6.183 6.103 -7.069 1.00 87.75 90 ILE A N 1
ATOM 718 C CA . ILE A 1 90 ? 5.714 6.454 -8.410 1.00 87.75 90 ILE A CA 1
ATOM 719 C C . ILE A 1 90 ? 6.704 5.866 -9.424 1.00 87.75 90 ILE A C 1
ATOM 721 O O . ILE A 1 90 ? 7.889 6.184 -9.394 1.00 87.75 90 ILE A O 1
ATOM 725 N N . LEU A 1 91 ? 6.220 4.986 -10.298 1.00 85.06 91 LEU A N 1
ATOM 726 C CA . LEU A 1 91 ? 7.010 4.283 -11.313 1.00 85.06 91 LEU A CA 1
ATOM 727 C C . LEU A 1 91 ? 7.156 5.093 -12.609 1.00 85.06 91 LEU A C 1
ATOM 729 O O . LEU A 1 91 ? 8.162 5.005 -13.308 1.00 85.06 91 LEU A O 1
ATOM 733 N N . THR A 1 92 ? 6.144 5.890 -12.942 1.00 78.69 92 THR A N 1
ATOM 734 C CA . THR A 1 92 ? 6.158 6.816 -14.079 1.00 78.69 92 THR A CA 1
ATOM 735 C C . THR A 1 92 ? 6.942 8.062 -13.685 1.00 78.69 92 THR A C 1
ATOM 737 O O . THR A 1 92 ? 6.480 8.828 -12.843 1.00 78.69 92 THR A O 1
ATOM 740 N N . GLY A 1 93 ? 8.131 8.254 -14.260 1.00 60.25 93 GLY A N 1
ATOM 741 C CA . GLY A 1 93 ? 9.075 9.335 -13.932 1.00 60.25 93 GLY A CA 1
ATOM 742 C C . GLY A 1 93 ? 8.617 10.759 -14.289 1.00 60.25 93 GLY A C 1
ATOM 743 O O . GLY A 1 93 ? 9.334 11.473 -14.984 1.00 60.25 93 GLY A O 1
ATOM 744 N N . GLY A 1 94 ? 7.437 11.182 -13.833 1.00 48.78 94 GLY A N 1
ATOM 745 C CA . GLY A 1 94 ? 6.961 12.560 -13.925 1.00 48.78 94 GLY A CA 1
ATOM 746 C C . GLY A 1 94 ? 7.569 13.462 -12.837 1.00 48.78 94 GLY A C 1
ATOM 747 O O . GLY A 1 94 ? 7.996 12.969 -11.792 1.00 48.78 94 GLY A O 1
ATOM 748 N N . PRO A 1 95 ? 7.578 14.795 -13.029 1.00 38.91 95 PRO A N 1
ATOM 749 C CA . PRO A 1 95 ? 8.158 15.768 -12.091 1.00 38.91 95 PRO A CA 1
ATOM 750 C C . PRO A 1 95 ? 7.334 15.971 -10.799 1.00 38.91 95 PRO A C 1
ATOM 752 O O . PRO A 1 95 ? 7.436 17.014 -10.162 1.00 38.91 95 PRO A O 1
ATOM 755 N N . GLY A 1 96 ? 6.486 15.011 -10.423 1.00 40.09 96 GLY A N 1
ATOM 756 C CA . GLY A 1 96 ? 5.310 15.257 -9.591 1.00 40.09 96 GLY A CA 1
ATOM 757 C C . GLY A 1 96 ? 5.185 14.438 -8.309 1.00 40.09 96 GLY A C 1
ATOM 758 O O . GLY A 1 96 ? 4.089 14.326 -7.781 1.00 40.09 96 GLY A O 1
ATOM 759 N N . GLY A 1 97 ? 6.254 13.866 -7.757 1.00 41.06 97 GLY A N 1
ATOM 760 C CA . GLY A 1 97 ? 6.189 13.528 -6.330 1.00 41.06 97 GLY A CA 1
ATOM 761 C C . GLY A 1 97 ? 6.035 14.828 -5.524 1.00 41.06 97 GLY A C 1
ATOM 762 O O . GLY A 1 97 ? 6.683 15.809 -5.897 1.00 41.06 97 GLY A O 1
ATOM 763 N N . PRO A 1 98 ? 5.217 14.898 -4.452 1.00 38.06 98 PRO A N 1
ATOM 764 C CA . PRO A 1 98 ? 5.274 16.047 -3.550 1.00 38.06 98 PRO A CA 1
ATOM 765 C C . PRO A 1 98 ? 6.733 16.298 -3.141 1.00 38.06 98 PRO A C 1
ATOM 767 O O . PRO A 1 98 ? 7.514 15.351 -3.022 1.00 38.06 98 PRO A O 1
ATOM 770 N N . GLU A 1 99 ? 7.097 17.567 -2.942 1.00 42.78 99 GLU A N 1
ATOM 771 C CA . GLU A 1 99 ? 8.447 18.073 -2.632 1.00 42.78 99 GLU A CA 1
ATOM 772 C C . GLU A 1 99 ? 9.093 17.509 -1.341 1.00 42.78 99 GLU A C 1
ATOM 774 O O . GLU A 1 99 ? 10.099 18.021 -0.862 1.00 42.78 99 GLU A O 1
ATOM 779 N N . ASP A 1 100 ? 8.641 16.360 -0.840 1.00 41.16 100 ASP A N 1
ATOM 780 C CA . ASP A 1 100 ? 9.461 15.432 -0.058 1.00 41.16 100 ASP A CA 1
ATOM 781 C C . ASP A 1 100 ? 10.524 14.707 -0.914 1.00 41.16 100 ASP A C 1
ATOM 783 O O . ASP A 1 100 ? 11.229 13.815 -0.431 1.00 41.16 100 ASP A O 1
ATOM 787 N N . ALA A 1 101 ? 10.767 15.164 -2.149 1.00 44.81 101 ALA A N 1
ATOM 788 C CA . ALA A 1 101 ? 12.077 15.072 -2.803 1.00 44.81 101 ALA A CA 1
ATOM 789 C C . ALA A 1 101 ? 13.221 15.635 -1.917 1.00 44.81 101 ALA A C 1
ATOM 791 O O . ALA A 1 101 ? 14.386 15.287 -2.112 1.00 44.81 101 ALA A O 1
ATOM 792 N N . ALA A 1 102 ? 12.898 16.421 -0.880 1.00 45.50 102 ALA A N 1
ATOM 793 C CA . ALA A 1 102 ? 13.809 16.801 0.199 1.00 45.50 102 ALA A CA 1
ATOM 794 C C . ALA A 1 102 ? 14.101 15.684 1.228 1.00 45.50 102 ALA A C 1
ATOM 796 O O . ALA A 1 102 ? 15.033 15.819 2.020 1.00 45.50 102 ALA A O 1
ATOM 797 N N . SER A 1 103 ? 13.366 14.562 1.228 1.00 53.88 103 SER A N 1
ATOM 798 C CA . SER A 1 103 ? 13.560 13.479 2.209 1.00 53.88 103 SER A CA 1
ATOM 799 C C . SER A 1 103 ? 14.889 12.733 2.044 1.00 53.88 103 SER A C 1
ATOM 801 O O . SER A 1 103 ? 15.249 11.927 2.902 1.00 53.88 103 SER A O 1
ATOM 803 N N . GLY A 1 104 ? 15.621 12.963 0.944 1.00 64.06 104 GLY A N 1
ATOM 804 C CA . GLY A 1 104 ? 16.895 12.294 0.657 1.00 64.06 104 GLY A CA 1
ATOM 805 C C . GLY A 1 104 ? 16.782 10.767 0.597 1.00 64.06 104 GLY A C 1
ATOM 806 O O . GLY A 1 104 ? 17.808 10.080 0.626 1.00 64.06 104 GLY A O 1
ATOM 807 N N . SER A 1 105 ? 15.547 10.256 0.541 1.00 76.50 105 SER A N 1
ATOM 808 C CA . SER A 1 105 ? 15.214 8.850 0.668 1.00 76.50 105 SER A CA 1
ATOM 809 C C . SER A 1 105 ? 14.875 8.258 -0.698 1.00 76.50 105 SER A C 1
ATOM 811 O O . SER A 1 105 ? 14.179 8.860 -1.514 1.00 76.50 105 SER A O 1
ATOM 813 N N . SER A 1 106 ? 15.443 7.096 -0.982 1.00 84.38 106 SER A N 1
ATOM 814 C CA . SER A 1 106 ? 15.286 6.343 -2.221 1.00 84.38 106 SER A CA 1
ATOM 815 C C . SER A 1 106 ? 14.753 4.956 -1.892 1.00 84.38 106 SER A C 1
ATOM 817 O O . SER A 1 106 ? 15.048 4.405 -0.828 1.00 84.38 106 SER A O 1
ATOM 819 N N . THR A 1 107 ? 13.973 4.402 -2.810 1.00 87.88 107 THR A N 1
ATOM 820 C CA . THR A 1 107 ? 13.558 3.002 -2.762 1.00 87.88 107 THR A CA 1
ATOM 821 C C . THR A 1 107 ? 14.303 2.250 -3.847 1.00 87.88 107 THR A C 1
ATOM 823 O O . THR A 1 107 ? 14.279 2.657 -5.008 1.00 87.88 107 THR A O 1
ATOM 826 N N . LEU A 1 108 ? 14.974 1.169 -3.475 1.00 88.81 108 LEU A N 1
ATOM 827 C CA . LEU A 1 108 ? 15.645 0.286 -4.417 1.00 88.81 108 LEU A CA 1
ATOM 828 C C . LEU A 1 108 ? 14.750 -0.922 -4.682 1.00 88.81 108 LEU A C 1
ATOM 830 O O . LEU A 1 108 ? 14.365 -1.619 -3.748 1.00 88.81 108 LEU A O 1
ATOM 834 N N . LEU A 1 109 ? 14.422 -1.158 -5.948 1.00 90.00 109 LEU A N 1
ATOM 835 C CA . LEU A 1 109 ? 13.706 -2.341 -6.405 1.00 90.00 109 LEU A CA 1
ATOM 836 C C . LEU A 1 109 ? 14.674 -3.291 -7.109 1.00 90.00 109 LEU A C 1
ATOM 838 O O . LEU A 1 109 ? 15.500 -2.849 -7.907 1.00 90.00 109 LEU A O 1
ATOM 842 N N . HIS A 1 110 ? 14.568 -4.590 -6.837 1.00 89.69 110 HIS A N 1
ATOM 843 C CA . HIS A 1 110 ? 15.378 -5.616 -7.499 1.00 89.69 110 HIS A CA 1
ATOM 844 C C . HIS A 1 110 ? 14.659 -6.966 -7.581 1.00 8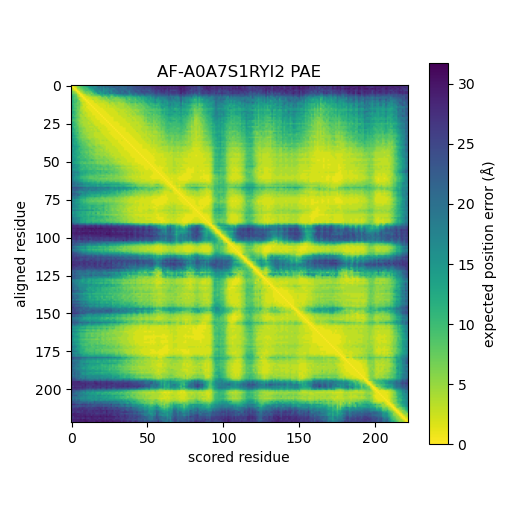9.69 110 HIS A C 1
ATOM 846 O O . HIS A 1 110 ? 13.739 -7.248 -6.815 1.00 89.69 110 HIS A O 1
ATOM 852 N N . ALA A 1 111 ? 15.096 -7.825 -8.502 1.00 86.56 111 ALA A N 1
ATOM 853 C CA . ALA A 1 111 ? 14.533 -9.168 -8.693 1.00 86.56 111 ALA A CA 1
ATOM 854 C C . ALA A 1 111 ? 15.176 -10.264 -7.809 1.00 86.56 111 ALA A C 1
ATOM 856 O O . ALA A 1 111 ? 14.700 -11.396 -7.775 1.00 86.56 111 ALA A O 1
ATOM 857 N N . LEU A 1 112 ? 16.270 -9.949 -7.108 1.00 81.38 112 LEU A N 1
ATOM 858 C CA . LEU A 1 112 ? 17.090 -10.934 -6.390 1.00 81.38 112 LEU A CA 1
ATOM 859 C C . LEU A 1 112 ? 16.534 -11.275 -5.004 1.00 81.38 112 LEU A C 1
ATOM 861 O O . LEU A 1 112 ? 16.683 -10.485 -4.075 1.00 81.38 112 LEU A O 1
ATOM 865 N N . GLY A 1 113 ? 15.941 -12.462 -4.861 1.00 68.62 113 GLY A N 1
ATOM 866 C CA . GLY A 1 113 ? 15.404 -12.934 -3.581 1.00 68.62 113 GLY A CA 1
ATOM 867 C C . GLY A 1 113 ? 16.427 -13.517 -2.612 1.00 68.62 113 GLY A C 1
ATOM 868 O O . GLY A 1 113 ? 16.280 -13.350 -1.405 1.00 68.62 113 GLY A O 1
ATOM 869 N N . ASP A 1 114 ? 17.500 -14.124 -3.122 1.00 62.06 114 ASP A N 1
ATOM 870 C CA . ASP A 1 114 ? 18.451 -14.898 -2.306 1.00 62.06 114 ASP A CA 1
ATOM 871 C C . ASP A 1 114 ? 19.468 -14.043 -1.532 1.00 62.06 114 ASP A C 1
ATOM 873 O O . ASP A 1 114 ? 20.214 -14.550 -0.694 1.00 62.06 114 ASP A O 1
ATOM 877 N N . LEU A 1 115 ? 19.478 -12.724 -1.744 1.00 58.75 115 LEU A N 1
ATOM 878 C CA . LEU A 1 115 ? 20.298 -11.797 -0.956 1.00 58.75 115 LEU A CA 1
ATOM 879 C C . LEU A 1 115 ? 19.758 -11.597 0.471 1.00 58.75 115 LEU A C 1
ATOM 881 O O . LEU A 1 115 ? 20.422 -10.990 1.310 1.00 58.75 115 LEU A O 1
ATOM 885 N N . SER A 1 116 ? 18.575 -12.142 0.781 1.00 50.75 116 SER A N 1
ATOM 886 C CA . SER A 1 116 ? 17.866 -11.962 2.051 1.00 50.75 116 SER A CA 1
ATOM 887 C C . SER A 1 116 ? 18.450 -12.727 3.242 1.00 50.75 116 SER A C 1
ATOM 889 O O . SER A 1 116 ? 17.776 -12.870 4.261 1.00 50.75 116 SER A O 1
ATOM 891 N N . GLY A 1 117 ? 19.692 -13.208 3.151 1.00 47.25 117 GLY A N 1
ATOM 892 C CA . GLY A 1 117 ? 20.319 -14.048 4.170 1.00 47.25 117 GLY A CA 1
ATOM 893 C C . GLY A 1 117 ? 20.393 -13.439 5.576 1.00 47.25 117 GLY A C 1
ATOM 894 O O . GLY A 1 117 ? 20.604 -14.195 6.513 1.00 47.25 117 GLY A O 1
ATOM 895 N N . ASN A 1 118 ? 20.212 -12.120 5.756 1.00 45.47 118 ASN A N 1
ATOM 896 C CA . ASN A 1 118 ? 20.227 -11.484 7.087 1.00 45.47 118 ASN A CA 1
ATOM 897 C C . ASN A 1 118 ? 19.460 -10.147 7.222 1.00 45.47 118 ASN A C 1
ATOM 899 O O . ASN A 1 118 ? 19.501 -9.526 8.286 1.00 45.47 118 ASN A O 1
ATOM 903 N N . SER A 1 119 ? 18.749 -9.679 6.195 1.00 48.34 119 SER A N 1
ATOM 904 C CA . SER A 1 119 ? 18.134 -8.342 6.203 1.00 48.34 119 SER A CA 1
ATOM 905 C C . SER A 1 119 ? 16.632 -8.441 6.467 1.00 48.34 119 SER A C 1
ATOM 907 O O . SER A 1 119 ? 15.847 -8.621 5.540 1.00 48.34 119 SER A O 1
ATOM 909 N N . GLY A 1 120 ? 16.201 -8.278 7.722 1.00 48.47 120 GLY A N 1
ATOM 910 C CA . GLY A 1 120 ? 14.783 -8.293 8.133 1.00 48.47 120 GLY A CA 1
ATOM 911 C C . GLY A 1 120 ? 13.882 -7.195 7.529 1.00 48.47 120 GLY A C 1
ATOM 912 O O . GLY A 1 120 ? 12.781 -6.981 8.028 1.00 48.47 120 GLY A O 1
ATOM 913 N N . GLY A 1 121 ? 14.345 -6.485 6.495 1.00 52.88 121 GLY A N 1
ATOM 914 C CA . GLY A 1 121 ? 13.623 -5.430 5.779 1.00 52.88 121 GLY A CA 1
ATOM 915 C C . GLY A 1 121 ? 13.267 -5.758 4.325 1.00 52.88 121 GLY A C 1
ATOM 916 O O . GLY A 1 121 ? 12.533 -4.985 3.716 1.00 52.88 121 GLY A O 1
ATOM 917 N N . LEU A 1 122 ? 13.739 -6.882 3.768 1.00 59.19 122 LEU A N 1
ATOM 918 C CA . LEU A 1 122 ? 13.399 -7.296 2.404 1.00 59.19 122 LEU A CA 1
ATOM 919 C C . LEU A 1 122 ? 12.023 -7.951 2.394 1.00 59.19 122 LEU A C 1
ATOM 921 O O . LEU A 1 122 ? 11.817 -9.020 2.966 1.00 59.19 122 LEU A O 1
ATOM 925 N N . LEU A 1 123 ? 11.069 -7.299 1.743 1.00 60.84 123 LEU A N 1
ATOM 926 C CA . LEU A 1 123 ? 9.697 -7.775 1.677 1.00 60.84 123 LEU A CA 1
ATOM 927 C C . LEU A 1 123 ? 9.274 -7.856 0.208 1.00 60.84 123 LEU A C 1
ATOM 929 O O . LEU A 1 123 ? 9.473 -6.883 -0.522 1.00 60.84 123 LEU A O 1
ATOM 933 N N . PRO A 1 124 ? 8.694 -8.983 -0.236 1.00 73.31 124 PRO A N 1
ATOM 934 C CA . PRO A 1 124 ? 8.271 -9.139 -1.618 1.00 73.31 124 PRO A CA 1
ATOM 935 C C . PRO A 1 124 ? 7.162 -8.132 -1.964 1.00 73.31 124 PRO A C 1
ATOM 937 O O . PRO A 1 124 ? 6.262 -7.858 -1.165 1.00 73.31 124 PRO A O 1
ATOM 940 N N . VAL A 1 125 ? 7.239 -7.564 -3.162 1.00 76.56 125 VAL A N 1
ATOM 941 C CA . VAL A 1 125 ? 6.340 -6.548 -3.715 1.00 76.56 125 VAL A CA 1
ATOM 942 C C . VAL A 1 125 ? 6.057 -6.927 -5.170 1.00 76.56 125 VAL A C 1
ATOM 944 O O . VAL A 1 125 ? 6.826 -6.591 -6.064 1.00 76.56 125 VAL A O 1
ATOM 947 N N . GLY A 1 126 ? 4.981 -7.679 -5.420 1.00 71.12 126 GLY A N 1
ATOM 948 C CA . GLY A 1 126 ? 4.559 -8.015 -6.790 1.00 71.12 126 GLY A CA 1
ATOM 949 C C . GLY A 1 126 ? 5.603 -8.794 -7.604 1.00 71.12 126 GLY A C 1
ATOM 950 O O . GLY A 1 126 ? 5.740 -8.570 -8.798 1.00 71.12 126 GLY A O 1
ATOM 951 N N . GLY A 1 127 ? 6.374 -9.675 -6.954 1.00 80.06 127 GLY A N 1
ATOM 952 C CA . GLY A 1 127 ? 7.455 -10.437 -7.595 1.00 80.06 127 GLY A CA 1
ATOM 953 C C . GLY A 1 127 ? 8.816 -9.732 -7.631 1.00 80.06 127 GLY A C 1
ATOM 954 O O . GLY A 1 127 ? 9.770 -10.300 -8.155 1.00 80.06 127 GLY A O 1
ATOM 955 N N . LEU A 1 128 ? 8.916 -8.536 -7.044 1.00 86.62 128 LEU A N 1
ATOM 956 C CA . LEU A 1 128 ? 10.169 -7.828 -6.775 1.00 86.62 128 LEU A CA 1
ATOM 957 C C . LEU A 1 128 ? 10.459 -7.783 -5.277 1.00 86.62 128 LEU A C 1
ATOM 959 O O . LEU A 1 128 ? 9.605 -8.102 -4.451 1.00 86.62 128 LEU A O 1
ATOM 963 N N . TYR A 1 129 ? 11.646 -7.315 -4.929 1.00 88.56 129 TYR A N 1
ATOM 964 C CA . TYR A 1 129 ? 12.036 -6.947 -3.578 1.00 88.56 129 TYR A CA 1
ATOM 965 C C . TYR A 1 129 ? 12.247 -5.442 -3.518 1.00 88.56 129 TYR A C 1
ATOM 967 O O . TYR A 1 129 ? 12.743 -4.847 -4.475 1.00 88.56 129 TYR A O 1
ATOM 975 N N . ALA A 1 130 ? 11.829 -4.836 -2.408 1.00 88.69 130 ALA A N 1
ATOM 976 C CA . ALA A 1 130 ? 11.956 -3.405 -2.183 1.00 88.69 130 ALA A CA 1
ATOM 977 C C . ALA A 1 130 ? 12.759 -3.132 -0.913 1.00 88.69 130 ALA A C 1
ATOM 979 O O . ALA A 1 130 ? 12.393 -3.601 0.167 1.00 88.69 130 ALA A O 1
ATOM 980 N N . GLU A 1 131 ? 13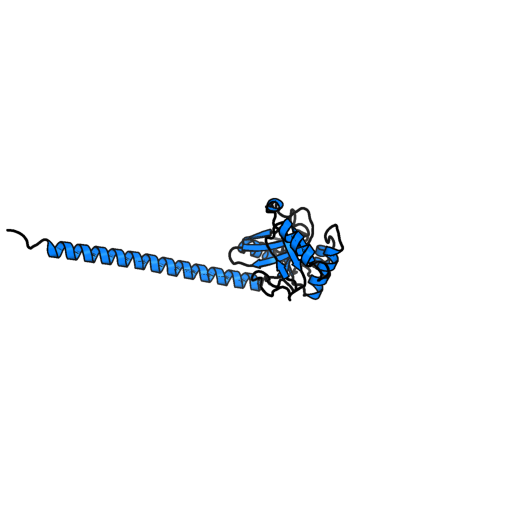.801 -2.320 -1.045 1.00 88.50 131 GLU A N 1
ATOM 981 C CA . GLU A 1 131 ? 14.508 -1.714 0.074 1.00 88.50 131 GLU A CA 1
ATOM 982 C C . GLU A 1 131 ? 14.116 -0.244 0.192 1.00 88.50 131 GLU A C 1
ATOM 984 O O . GLU A 1 131 ? 14.411 0.578 -0.677 1.00 88.50 131 GLU A O 1
ATOM 989 N N . GLU A 1 132 ? 13.390 0.074 1.260 1.00 86.44 132 GLU A N 1
ATOM 990 C CA . GLU A 1 132 ? 12.772 1.380 1.477 1.00 86.44 132 GLU A CA 1
ATOM 991 C C . GLU A 1 132 ? 13.673 2.311 2.306 1.00 86.44 132 GLU A C 1
ATOM 993 O O . GLU A 1 132 ? 14.451 1.868 3.150 1.00 86.44 132 GLU A O 1
ATOM 998 N N . ARG A 1 133 ? 13.484 3.629 2.145 1.00 82.88 133 ARG A N 1
ATOM 999 C CA . ARG A 1 133 ? 14.093 4.682 2.988 1.00 82.88 133 ARG A CA 1
ATOM 1000 C C . ARG A 1 133 ? 15.629 4.715 2.973 1.00 82.88 133 ARG A C 1
ATOM 1002 O O . ARG A 1 133 ? 16.252 5.139 3.946 1.00 82.88 133 ARG A O 1
ATOM 1009 N N . LEU A 1 134 ? 16.245 4.319 1.864 1.00 83.81 134 LEU A N 1
ATOM 1010 C CA . LEU A 1 134 ? 17.694 4.388 1.699 1.00 83.81 134 LEU A CA 1
ATOM 1011 C C . LEU A 1 134 ? 18.137 5.835 1.496 1.00 83.81 134 LEU A C 1
ATOM 1013 O O . LEU A 1 134 ? 17.526 6.566 0.725 1.00 83.81 134 LEU A O 1
ATOM 1017 N N . THR A 1 135 ? 19.237 6.255 2.116 1.00 85.38 135 THR A N 1
ATOM 1018 C CA . THR A 1 135 ? 19.875 7.519 1.719 1.00 85.38 135 THR A CA 1
ATOM 1019 C C . THR A 1 135 ? 20.403 7.408 0.288 1.00 85.38 135 THR A C 1
ATOM 1021 O O . THR A 1 135 ? 20.720 6.313 -0.179 1.00 85.38 135 THR A O 1
ATOM 1024 N N . ARG A 1 136 ? 20.586 8.535 -0.413 1.00 82.50 136 ARG A N 1
ATOM 1025 C CA . ARG A 1 136 ? 21.167 8.533 -1.773 1.00 82.50 136 ARG A CA 1
ATOM 1026 C C . ARG A 1 136 ? 22.498 7.770 -1.859 1.00 82.50 136 ARG A C 1
ATOM 1028 O O . ARG A 1 136 ? 22.730 7.051 -2.827 1.00 82.50 136 ARG A O 1
ATOM 1035 N N . SER A 1 137 ? 23.371 7.914 -0.858 1.00 85.31 137 SER A N 1
ATOM 1036 C CA . SER A 1 137 ? 24.653 7.199 -0.809 1.00 85.31 137 SER A CA 1
ATOM 1037 C C . SER A 1 137 ? 24.482 5.707 -0.525 1.00 85.31 137 SER A C 1
ATOM 1039 O O . SER A 1 137 ? 25.178 4.909 -1.148 1.00 85.31 137 SER A O 1
ATOM 1041 N N . ALA A 1 138 ? 23.546 5.322 0.350 1.00 86.75 138 ALA A N 1
ATOM 1042 C CA . ALA A 1 138 ? 23.219 3.920 0.595 1.00 86.75 138 ALA A CA 1
ATOM 1043 C C . ALA A 1 138 ? 22.639 3.262 -0.664 1.00 86.75 138 ALA A C 1
ATOM 1045 O O . ALA A 1 138 ? 23.140 2.224 -1.079 1.00 86.75 138 ALA A O 1
ATOM 1046 N N . ALA A 1 139 ? 21.682 3.908 -1.334 1.00 85.12 139 ALA A N 1
ATOM 1047 C CA . ALA A 1 139 ? 21.112 3.421 -2.588 1.00 85.12 139 ALA A CA 1
ATOM 1048 C C . ALA A 1 139 ? 22.183 3.258 -3.680 1.00 85.12 139 ALA A C 1
ATOM 1050 O O . ALA A 1 139 ? 22.252 2.214 -4.319 1.00 85.12 139 ALA A O 1
ATOM 1051 N N . ALA A 1 140 ? 23.076 4.240 -3.853 1.00 85.12 140 ALA A N 1
ATOM 1052 C CA . ALA A 1 140 ? 24.175 4.146 -4.818 1.00 85.12 140 ALA A CA 1
ATOM 1053 C C . ALA A 1 140 ? 25.185 3.040 -4.469 1.00 85.12 140 ALA A C 1
ATOM 1055 O O . ALA A 1 140 ? 25.692 2.357 -5.356 1.00 85.12 140 ALA A O 1
ATOM 1056 N N . HIS A 1 141 ? 25.493 2.860 -3.183 1.00 88.38 141 HIS A N 1
ATOM 1057 C CA . HIS A 1 141 ? 26.357 1.778 -2.718 1.00 88.38 141 HIS A CA 1
ATOM 1058 C C . HIS A 1 141 ? 25.721 0.412 -2.989 1.00 88.38 141 HIS A C 1
ATOM 1060 O O . HIS A 1 141 ? 26.385 -0.480 -3.502 1.00 88.38 141 HIS A O 1
ATOM 1066 N N . MET A 1 142 ? 24.430 0.264 -2.706 1.00 86.12 142 MET A N 1
ATOM 1067 C CA . MET A 1 142 ? 23.692 -0.966 -2.963 1.00 86.12 142 MET A CA 1
ATOM 1068 C C . MET A 1 142 ? 23.565 -1.281 -4.446 1.00 86.12 142 MET A C 1
ATOM 1070 O O . MET A 1 142 ? 23.830 -2.410 -4.827 1.00 86.12 142 MET A O 1
ATOM 1074 N N . LEU A 1 143 ? 23.265 -0.291 -5.288 1.00 86.50 143 LEU A N 1
ATOM 1075 C CA . LEU A 1 143 ? 23.269 -0.466 -6.742 1.00 86.50 143 LEU A CA 1
ATOM 1076 C C . LEU A 1 143 ? 24.601 -1.033 -7.241 1.00 86.50 143 LEU A C 1
ATOM 1078 O O . LEU A 1 143 ? 24.594 -1.956 -8.039 1.00 86.50 143 LEU A O 1
ATOM 1082 N N . LYS A 1 144 ? 25.738 -0.542 -6.727 1.00 87.06 144 LYS A N 1
ATOM 1083 C CA . LYS A 1 144 ? 27.061 -1.090 -7.074 1.00 87.06 144 LYS A CA 1
ATOM 1084 C C . LYS A 1 144 ? 27.257 -2.529 -6.613 1.00 87.06 144 LYS A C 1
ATOM 1086 O O . LYS A 1 144 ? 27.935 -3.282 -7.296 1.00 87.06 144 LYS A O 1
ATOM 1091 N N . HIS A 1 145 ? 26.712 -2.901 -5.454 1.00 85.00 145 HIS A N 1
ATOM 1092 C CA . HIS A 1 145 ? 26.763 -4.291 -4.995 1.00 85.00 145 HIS A CA 1
ATOM 1093 C C . HIS A 1 145 ? 25.887 -5.191 -5.848 1.00 85.00 145 HIS A C 1
ATOM 1095 O O . HIS A 1 145 ? 26.286 -6.308 -6.123 1.00 85.00 145 HIS A O 1
ATOM 1101 N N . LEU A 1 146 ? 24.721 -4.710 -6.273 1.00 84.62 146 LEU A N 1
ATOM 1102 C CA . LEU A 1 146 ? 23.787 -5.467 -7.104 1.00 84.62 146 LEU A CA 1
ATOM 1103 C C . LEU A 1 146 ? 24.146 -5.459 -8.595 1.00 84.62 146 LEU A C 1
ATOM 1105 O O . LEU A 1 146 ? 23.538 -6.200 -9.370 1.00 84.62 146 LEU A O 1
ATOM 1109 N N . ASP A 1 147 ? 25.124 -4.646 -8.991 1.00 82.44 147 ASP A N 1
ATOM 1110 C CA . ASP A 1 147 ? 25.567 -4.528 -10.371 1.00 82.44 147 ASP A CA 1
ATOM 1111 C C . ASP A 1 147 ? 26.066 -5.881 -10.898 1.00 82.44 147 ASP A C 1
ATOM 1113 O O . ASP A 1 147 ? 26.834 -6.592 -10.248 1.00 82.44 147 ASP A O 1
ATOM 1117 N N . GLY A 1 148 ? 25.567 -6.274 -12.068 1.00 78.06 148 GLY A N 1
ATOM 1118 C CA . GLY A 1 148 ? 25.842 -7.579 -12.672 1.00 78.06 148 GLY A CA 1
ATOM 1119 C C . GLY A 1 148 ? 25.180 -8.789 -11.996 1.00 78.06 148 GLY A C 1
ATOM 1120 O O . GLY A 1 148 ? 25.297 -9.892 -12.530 1.00 78.06 148 GLY A O 1
ATOM 1121 N N . MET A 1 149 ? 24.467 -8.624 -10.873 1.00 80.75 149 MET A N 1
ATOM 1122 C CA . MET A 1 149 ? 23.724 -9.722 -10.237 1.00 80.75 149 MET A CA 1
ATOM 1123 C C . MET A 1 149 ? 22.279 -9.833 -10.732 1.00 80.75 149 MET A C 1
ATOM 1125 O O . MET A 1 149 ? 21.712 -10.921 -10.687 1.00 80.75 149 MET A O 1
ATOM 1129 N N . GLY A 1 150 ? 21.673 -8.748 -11.217 1.00 80.69 150 GLY A N 1
ATOM 1130 C CA . GLY A 1 150 ? 20.322 -8.775 -11.771 1.00 80.69 150 GLY A CA 1
ATOM 1131 C C . GLY A 1 150 ? 19.754 -7.389 -12.048 1.00 80.69 150 GLY A C 1
ATOM 1132 O O . GLY A 1 150 ? 20.417 -6.374 -11.844 1.00 80.69 150 GLY A O 1
ATOM 1133 N N . ASP A 1 151 ? 18.503 -7.359 -12.501 1.00 85.50 151 ASP A N 1
ATOM 1134 C CA . ASP A 1 151 ? 17.811 -6.115 -12.828 1.00 85.50 151 ASP A CA 1
ATOM 1135 C C . ASP A 1 151 ? 17.464 -5.344 -11.550 1.00 85.50 151 ASP A C 1
ATOM 1137 O O . ASP A 1 151 ? 16.817 -5.875 -10.637 1.00 85.50 151 ASP A O 1
ATOM 1141 N N . THR A 1 152 ? 17.902 -4.084 -11.488 1.00 87.56 152 THR A N 1
ATOM 1142 C CA . THR A 1 152 ? 17.688 -3.196 -10.343 1.00 87.56 152 THR A CA 1
ATOM 1143 C C . THR A 1 152 ? 17.275 -1.799 -10.784 1.00 87.56 152 THR A C 1
ATOM 1145 O O . THR A 1 152 ? 17.659 -1.328 -11.852 1.00 87.56 152 THR A O 1
ATOM 1148 N N . ALA A 1 153 ? 16.488 -1.125 -9.949 1.00 85.25 153 ALA A N 1
ATOM 1149 C CA . ALA A 1 153 ? 16.056 0.247 -10.175 1.00 85.25 153 ALA A CA 1
ATOM 1150 C C . ALA A 1 153 ? 16.036 1.020 -8.857 1.00 85.25 153 ALA A C 1
ATOM 1152 O O . ALA A 1 153 ? 15.372 0.617 -7.903 1.00 85.25 153 ALA A O 1
ATOM 1153 N N . ALA A 1 154 ? 16.729 2.158 -8.805 1.00 85.19 154 ALA A N 1
ATOM 1154 C CA . ALA A 1 154 ? 16.561 3.117 -7.719 1.00 85.19 154 ALA A CA 1
ATOM 1155 C C . ALA A 1 154 ? 15.523 4.168 -8.117 1.00 85.19 154 ALA A C 1
ATOM 1157 O O . ALA A 1 154 ? 15.679 4.875 -9.114 1.00 85.19 154 ALA A O 1
ATOM 1158 N N . ILE A 1 155 ? 14.478 4.274 -7.306 1.00 84.12 155 ILE A N 1
ATOM 1159 C CA . ILE A 1 155 ? 13.376 5.211 -7.486 1.00 84.12 155 ILE A CA 1
ATOM 1160 C C . ILE A 1 155 ? 13.471 6.269 -6.395 1.00 84.12 155 ILE A C 1
ATOM 1162 O O . ILE A 1 155 ? 13.622 5.959 -5.208 1.00 84.12 155 ILE A O 1
ATOM 1166 N N . GLN A 1 156 ? 13.403 7.532 -6.805 1.00 79.38 156 GLN A N 1
ATOM 1167 C CA . GLN A 1 156 ? 13.357 8.662 -5.887 1.00 79.38 156 GLN A CA 1
ATOM 1168 C C . GLN A 1 156 ? 11.916 9.094 -5.655 1.00 79.38 156 GLN A C 1
ATOM 1170 O O . GLN A 1 156 ? 11.113 9.144 -6.583 1.00 79.38 156 GLN A O 1
ATOM 1175 N N . GLY A 1 157 ? 11.624 9.457 -4.409 1.00 73.56 157 GLY A N 1
ATOM 1176 C CA . GLY A 1 157 ? 10.293 9.884 -4.009 1.00 73.56 157 GLY A CA 1
ATOM 1177 C C . GLY A 1 157 ? 9.410 8.723 -3.566 1.00 73.56 157 GLY A C 1
ATOM 1178 O O . GLY A 1 157 ? 9.566 7.571 -3.968 1.00 73.56 157 GLY A O 1
ATOM 1179 N N . HIS A 1 158 ? 8.485 9.051 -2.678 1.00 83.56 158 HIS A N 1
ATOM 1180 C CA . HIS A 1 158 ? 7.435 8.164 -2.215 1.00 83.56 158 HIS A CA 1
ATOM 1181 C C . HIS A 1 158 ? 6.180 9.001 -1.989 1.00 83.56 158 HIS A C 1
ATOM 1183 O O . HIS A 1 158 ? 6.239 10.223 -1.860 1.00 83.56 158 HIS A O 1
ATOM 1189 N N . CYS A 1 159 ? 5.042 8.335 -1.959 1.00 87.38 159 CYS A N 1
ATOM 1190 C CA . CYS A 1 159 ? 3.745 8.940 -1.713 1.00 87.38 159 CYS A CA 1
ATOM 1191 C C . CYS A 1 159 ? 3.102 8.229 -0.527 1.00 87.38 159 CYS A C 1
ATOM 1193 O O . CYS A 1 159 ? 3.279 7.020 -0.335 1.00 87.38 159 CYS A O 1
ATOM 1195 N N . VAL A 1 160 ? 2.416 9.006 0.306 1.00 91.38 160 VAL A N 1
ATOM 1196 C CA . VAL A 1 160 ? 1.749 8.527 1.514 1.00 91.38 160 VAL A CA 1
ATOM 1197 C C . VAL A 1 160 ? 0.334 9.068 1.511 1.00 91.38 160 VAL A C 1
ATOM 1199 O O . VAL A 1 160 ? 0.134 10.266 1.340 1.00 91.38 160 VAL A O 1
ATOM 1202 N N . TRP A 1 161 ? -0.625 8.184 1.748 1.00 93.31 161 TRP A N 1
ATOM 1203 C CA . TRP A 1 161 ? -2.031 8.528 1.892 1.00 93.31 161 TRP A CA 1
ATOM 1204 C C . TRP A 1 161 ? -2.536 8.076 3.249 1.00 93.31 161 TRP A C 1
ATOM 1206 O O . TRP A 1 161 ? -2.209 6.962 3.667 1.00 93.31 161 TRP A O 1
ATOM 1216 N N . PRO A 1 162 ? -3.403 8.848 3.914 1.00 95.50 162 PRO A N 1
ATOM 1217 C CA . PRO A 1 162 ? -4.326 8.285 4.883 1.00 95.50 162 PRO A CA 1
ATOM 1218 C C . PRO A 1 162 ? -5.146 7.169 4.224 1.00 95.50 162 PRO A C 1
ATOM 1220 O O . PRO A 1 162 ? -5.720 7.357 3.152 1.00 95.50 162 PRO A O 1
ATOM 1223 N N . THR A 1 163 ? -5.236 6.001 4.861 1.00 95.06 163 THR A N 1
ATOM 1224 C CA . THR A 1 163 ? -5.886 4.826 4.246 1.00 95.06 163 THR A CA 1
ATOM 1225 C C . THR A 1 163 ? -7.333 5.110 3.848 1.00 95.06 163 THR A C 1
ATOM 1227 O O . THR A 1 163 ? -7.773 4.683 2.788 1.00 95.06 163 THR A O 1
ATOM 1230 N N . ALA A 1 164 ? -8.068 5.871 4.662 1.00 94.12 164 ALA A N 1
ATOM 1231 C CA . ALA A 1 164 ? -9.449 6.245 4.363 1.00 94.12 164 ALA A CA 1
ATOM 1232 C C . ALA A 1 164 ? -9.585 7.118 3.100 1.00 94.12 164 ALA A C 1
ATOM 1234 O O . ALA A 1 164 ? -10.558 6.960 2.368 1.00 94.12 164 ALA A O 1
ATOM 1235 N N . GLU A 1 165 ? -8.621 8.004 2.838 1.00 95.44 165 GLU A N 1
ATOM 1236 C CA . GLU A 1 165 ? -8.626 8.872 1.655 1.00 95.44 165 GLU A CA 1
ATOM 1237 C C . GLU A 1 165 ? -8.350 8.057 0.394 1.00 95.44 165 GLU A C 1
ATOM 1239 O O . GLU A 1 165 ? -9.133 8.119 -0.550 1.00 95.44 165 GLU A O 1
ATOM 1244 N N . LEU A 1 166 ? -7.329 7.191 0.418 1.00 95.38 166 LEU A N 1
ATOM 1245 C CA . LEU A 1 166 ? -7.029 6.326 -0.725 1.00 95.38 166 LEU A CA 1
ATOM 1246 C C . LEU A 1 166 ? -8.210 5.410 -1.082 1.00 95.38 166 LEU A C 1
ATOM 1248 O O . LEU A 1 166 ? -8.511 5.223 -2.258 1.00 95.38 166 LEU A O 1
ATOM 1252 N N . LEU A 1 167 ? -8.897 4.847 -0.080 1.00 95.56 167 LEU A N 1
ATOM 1253 C CA . LEU A 1 167 ? -10.095 4.036 -0.318 1.00 95.56 167 LEU A CA 1
ATOM 1254 C C . LEU A 1 167 ? -11.171 4.840 -1.068 1.00 95.56 167 LEU A C 1
ATOM 1256 O O . LEU A 1 167 ? -11.724 4.342 -2.046 1.00 95.56 167 LEU A O 1
ATOM 1260 N N . ALA A 1 168 ? -11.421 6.089 -0.664 1.00 95.25 168 ALA A N 1
ATOM 1261 C CA . ALA A 1 168 ? -12.391 6.962 -1.321 1.00 95.25 168 ALA A CA 1
ATOM 1262 C C . ALA A 1 168 ? -11.964 7.363 -2.748 1.00 95.25 168 ALA A C 1
ATOM 1264 O O . ALA A 1 168 ? -12.798 7.421 -3.655 1.00 95.25 168 ALA A O 1
ATOM 1265 N N . GLU A 1 169 ? -10.673 7.608 -2.985 1.00 94.44 169 GLU A N 1
ATOM 1266 C CA . GLU A 1 169 ? -10.144 7.905 -4.325 1.00 94.44 169 GLU A CA 1
ATOM 1267 C C . GLU A 1 169 ? -10.274 6.698 -5.273 1.00 94.44 169 GLU A C 1
ATOM 1269 O O . GLU A 1 169 ? -10.653 6.852 -6.435 1.00 94.44 169 GLU A O 1
ATOM 1274 N N . VAL A 1 170 ? -10.035 5.478 -4.780 1.00 94.81 170 VAL A N 1
ATOM 1275 C CA . VAL A 1 170 ? -10.246 4.244 -5.558 1.00 94.81 170 VAL A CA 1
ATOM 1276 C C . VAL A 1 170 ? -11.736 4.026 -5.845 1.00 94.81 170 VAL A C 1
ATOM 1278 O O . VAL A 1 170 ? -12.114 3.725 -6.976 1.00 94.81 170 VAL A O 1
ATOM 1281 N N . GLU A 1 171 ? -12.609 4.209 -4.850 1.00 94.12 171 GLU A N 1
ATOM 1282 C CA . GLU A 1 171 ? -14.061 4.044 -5.01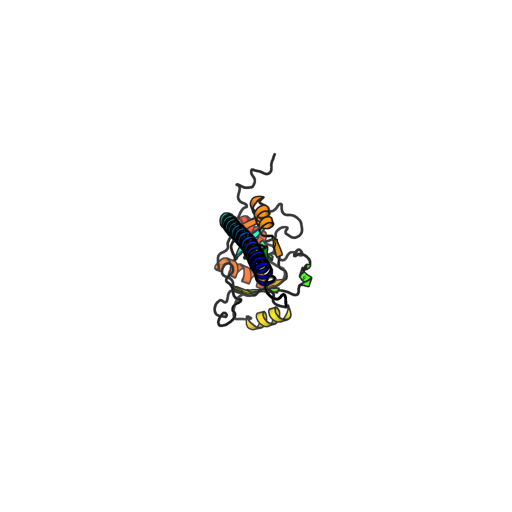9 1.00 94.12 171 GLU A CA 1
ATOM 1283 C C . GLU A 1 171 ? -14.662 5.070 -5.989 1.00 94.12 171 GLU A C 1
ATOM 1285 O O . GLU A 1 171 ? -15.534 4.727 -6.790 1.00 94.12 171 GLU A O 1
ATOM 1290 N N . SER A 1 172 ? -14.165 6.309 -5.964 1.00 92.69 172 SER A N 1
ATOM 1291 C CA . SER A 1 172 ? -14.560 7.364 -6.908 1.00 92.69 172 SER A CA 1
ATOM 1292 C C . SER A 1 172 ? -13.973 7.188 -8.314 1.00 92.69 172 SER A C 1
ATOM 1294 O O . SER A 1 172 ? -14.328 7.936 -9.222 1.00 92.69 172 SER A O 1
ATOM 1296 N N . GLY A 1 173 ? -13.124 6.176 -8.525 1.00 92.19 173 GLY A N 1
ATOM 1297 C CA . GLY A 1 173 ? -12.545 5.854 -9.826 1.00 92.19 173 GLY A CA 1
ATOM 1298 C C . GLY A 1 173 ? -11.373 6.746 -10.231 1.00 92.19 173 GLY A C 1
ATOM 1299 O O . GLY A 1 173 ? -10.997 6.732 -11.402 1.00 92.19 173 GLY A O 1
ATOM 1300 N N . GLN A 1 174 ? -10.780 7.496 -9.296 1.00 92.88 174 GLN A N 1
ATOM 1301 C CA . GLN A 1 174 ? -9.537 8.228 -9.560 1.00 92.88 174 GLN A CA 1
ATOM 1302 C C . GLN A 1 174 ? -8.380 7.256 -9.780 1.00 92.88 174 GLN A C 1
ATOM 1304 O O . GLN A 1 174 ? -7.581 7.452 -10.686 1.00 92.88 174 GLN A O 1
ATOM 1309 N N . TRP A 1 175 ? -8.356 6.151 -9.032 1.00 94.38 175 TRP A N 1
ATOM 1310 C CA . TRP A 1 175 ? -7.359 5.097 -9.189 1.00 94.38 175 TRP A CA 1
ATOM 1311 C C . TRP A 1 175 ? -7.989 3.785 -9.632 1.00 94.38 175 TRP A C 1
ATOM 1313 O O . TRP A 1 175 ? -8.985 3.326 -9.072 1.00 94.38 175 TRP A O 1
ATOM 1323 N N . SER A 1 176 ? -7.346 3.130 -10.593 1.00 94.06 176 SER A N 1
ATOM 1324 C CA . SER A 1 176 ? -7.591 1.722 -10.898 1.00 94.06 176 SER A CA 1
ATOM 1325 C C . SER A 1 176 ? -6.551 0.861 -10.193 1.00 94.06 176 SER A C 1
ATOM 1327 O O . SER A 1 176 ? -5.353 1.114 -10.305 1.00 94.06 176 SER A O 1
ATOM 1329 N N . VAL A 1 177 ? -7.003 -0.158 -9.462 1.00 94.19 177 VAL A N 1
ATOM 1330 C CA . VAL A 1 177 ? -6.111 -1.105 -8.785 1.00 94.19 177 VAL A CA 1
ATOM 1331 C C . VAL A 1 177 ? -5.790 -2.248 -9.737 1.00 94.19 177 VAL A C 1
ATOM 1333 O O . VAL A 1 177 ? -6.689 -2.940 -10.216 1.00 94.19 177 VAL A O 1
ATOM 1336 N N . ALA A 1 178 ? -4.505 -2.450 -9.995 1.00 91.62 178 ALA A N 1
ATOM 1337 C CA . ALA A 1 178 ? -3.991 -3.510 -10.842 1.00 91.62 178 ALA A CA 1
ATOM 1338 C C . ALA A 1 178 ? -2.995 -4.384 -10.078 1.00 91.62 178 ALA A C 1
ATOM 1340 O O . ALA A 1 178 ? -2.425 -3.997 -9.056 1.00 91.62 178 ALA A O 1
ATOM 1341 N N . THR A 1 179 ? -2.774 -5.586 -10.591 1.00 88.75 179 THR A N 1
ATOM 1342 C CA . THR A 1 179 ? -1.719 -6.482 -10.131 1.00 88.75 179 THR A CA 1
ATOM 1343 C C . THR A 1 179 ? -0.892 -6.900 -11.331 1.00 88.75 179 THR A C 1
ATOM 1345 O O . THR A 1 179 ? -1.438 -7.209 -12.389 1.00 88.75 179 THR A O 1
ATOM 1348 N N . TRP A 1 180 ? 0.423 -6.929 -11.150 1.00 86.81 180 TRP A N 1
ATOM 1349 C CA . TRP A 1 180 ? 1.355 -7.479 -12.127 1.00 86.81 180 TRP A CA 1
ATOM 1350 C C . TRP A 1 180 ? 1.999 -8.767 -11.610 1.00 86.81 180 TRP A C 1
ATOM 1352 O O . TRP A 1 180 ? 2.083 -9.007 -10.400 1.00 86.81 180 TRP A O 1
ATOM 1362 N N . GLY A 1 181 ? 2.405 -9.630 -12.537 1.00 84.38 181 GLY A N 1
ATOM 1363 C CA . GLY A 1 181 ? 3.178 -10.832 -12.223 1.00 84.38 181 GLY A CA 1
ATOM 1364 C C . GLY A 1 181 ? 4.673 -10.534 -12.087 1.00 84.38 181 GLY A C 1
ATOM 1365 O O . GLY A 1 181 ? 5.148 -9.498 -12.548 1.00 84.38 181 GLY A O 1
ATOM 1366 N N . ALA A 1 182 ? 5.435 -11.478 -11.527 1.00 85.38 182 ALA A N 1
ATOM 1367 C CA . ALA A 1 182 ? 6.888 -11.340 -11.387 1.00 85.38 182 ALA A CA 1
ATOM 1368 C C . ALA A 1 182 ? 7.587 -11.077 -12.734 1.00 85.38 182 ALA A C 1
ATOM 1370 O O . ALA A 1 182 ? 8.416 -10.176 -12.825 1.00 85.38 182 ALA A O 1
ATOM 1371 N N . ASP A 1 183 ? 7.194 -11.788 -13.794 1.00 85.62 183 ASP A N 1
ATOM 1372 C CA . ASP A 1 183 ? 7.768 -11.619 -15.138 1.00 85.62 183 ASP A CA 1
ATOM 1373 C C . ASP A 1 183 ? 7.544 -10.212 -15.704 1.00 85.62 183 ASP A C 1
ATOM 1375 O O . ASP A 1 183 ? 8.384 -9.664 -16.420 1.00 85.62 183 ASP A O 1
ATOM 1379 N N . GLU A 1 184 ? 6.388 -9.625 -15.401 1.00 85.19 184 GLU A N 1
ATOM 1380 C CA . GLU A 1 184 ? 6.011 -8.287 -15.843 1.00 85.19 184 GLU A CA 1
ATOM 1381 C C . GLU A 1 184 ? 6.754 -7.216 -15.051 1.00 85.19 184 GLU A C 1
ATOM 1383 O O . GLU A 1 184 ? 7.325 -6.305 -15.647 1.00 85.19 184 GLU A O 1
ATOM 1388 N N . ALA A 1 185 ? 6.840 -7.377 -13.731 1.00 86.56 185 ALA A N 1
ATOM 1389 C CA . ALA A 1 185 ? 7.599 -6.483 -12.872 1.00 86.56 185 ALA A CA 1
ATOM 1390 C C . ALA A 1 185 ? 9.105 -6.505 -13.210 1.00 86.56 185 ALA A C 1
ATOM 1392 O O . ALA A 1 185 ? 9.745 -5.458 -13.290 1.00 86.56 185 ALA A O 1
ATOM 1393 N N . GLN A 1 186 ? 9.675 -7.682 -13.497 1.00 86.38 186 GLN A N 1
ATOM 1394 C CA . GLN A 1 186 ? 11.061 -7.823 -13.961 1.00 86.38 186 GLN A CA 1
ATOM 1395 C C . GLN A 1 186 ? 11.278 -7.228 -15.355 1.00 86.38 186 GLN A C 1
ATOM 1397 O O . GLN A 1 186 ? 12.309 -6.614 -15.624 1.00 86.38 186 GLN A O 1
ATOM 1402 N N . ARG A 1 187 ? 10.318 -7.398 -16.273 1.00 85.69 187 ARG A N 1
ATOM 1403 C CA . ARG A 1 187 ? 10.369 -6.730 -17.580 1.00 85.69 187 ARG A CA 1
ATOM 1404 C C . ARG A 1 187 ? 10.382 -5.214 -17.407 1.00 85.69 187 ARG A C 1
ATOM 1406 O O . ARG A 1 187 ? 11.214 -4.562 -18.027 1.00 85.69 187 ARG A O 1
ATOM 1413 N N . TRP A 1 188 ? 9.522 -4.680 -16.540 1.00 86.19 188 TRP A N 1
ATOM 1414 C CA . TRP A 1 188 ? 9.503 -3.255 -16.232 1.00 86.19 188 TRP A CA 1
ATOM 1415 C C . TRP A 1 188 ? 10.842 -2.772 -15.662 1.00 86.19 188 TRP A C 1
ATOM 1417 O O . TRP A 1 188 ? 11.355 -1.763 -16.132 1.00 86.19 188 TRP A O 1
ATOM 1427 N N . LEU A 1 189 ? 11.455 -3.508 -14.723 1.00 84.75 189 LEU A N 1
ATOM 1428 C CA . LEU A 1 189 ? 12.782 -3.160 -14.195 1.00 84.75 189 LEU A CA 1
ATOM 1429 C C . LEU A 1 189 ? 13.843 -3.067 -15.295 1.00 84.75 189 LEU A C 1
ATOM 1431 O O . LEU A 1 189 ? 14.624 -2.119 -15.302 1.00 84.75 189 LEU A O 1
ATOM 1435 N N . ARG A 1 190 ? 13.854 -4.017 -16.239 1.00 84.94 190 ARG A N 1
ATOM 1436 C CA . ARG A 1 190 ? 14.777 -3.997 -17.386 1.00 84.94 190 ARG A CA 1
ATOM 1437 C C . ARG A 1 190 ? 14.567 -2.786 -18.276 1.00 84.94 190 ARG A C 1
ATOM 1439 O O . ARG A 1 190 ? 15.534 -2.142 -18.669 1.00 84.94 190 ARG A O 1
ATOM 1446 N N . GLU A 1 191 ? 13.312 -2.489 -18.596 1.00 81.62 191 GLU A N 1
ATOM 1447 C CA . GLU A 1 191 ? 12.963 -1.325 -19.409 1.00 81.62 191 GLU A CA 1
ATOM 1448 C C . GLU A 1 191 ? 13.364 -0.027 -18.699 1.00 81.62 191 GLU A C 1
ATOM 1450 O O . GLU A 1 191 ? 14.012 0.817 -19.310 1.00 81.62 191 GLU A O 1
ATOM 1455 N N . TYR A 1 192 ? 13.068 0.093 -17.402 1.00 78.62 192 TYR A N 1
ATOM 1456 C CA . TYR A 1 192 ? 13.430 1.251 -16.589 1.00 78.62 192 TYR A CA 1
ATOM 1457 C C . TYR A 1 192 ? 14.948 1.451 -16.517 1.00 78.62 192 TYR A C 1
ATOM 1459 O O . TYR A 1 192 ? 15.424 2.564 -16.717 1.00 78.62 192 TYR A O 1
ATOM 1467 N N . ALA A 1 193 ? 15.715 0.381 -16.284 1.00 75.69 193 ALA A N 1
ATOM 1468 C CA . ALA A 1 193 ? 17.177 0.434 -16.244 1.00 75.69 193 ALA A CA 1
ATOM 1469 C C . ALA A 1 193 ? 17.799 0.808 -17.603 1.00 75.69 193 ALA A C 1
ATOM 1471 O O . ALA A 1 193 ? 18.868 1.414 -17.641 1.00 75.69 193 ALA A O 1
ATOM 1472 N N . ALA A 1 194 ? 17.137 0.467 -18.714 1.00 74.94 194 ALA A N 1
ATOM 1473 C CA . ALA A 1 194 ? 17.593 0.796 -20.063 1.00 74.94 194 ALA A CA 1
ATOM 1474 C C . ALA A 1 194 ? 17.261 2.238 -20.493 1.00 74.94 194 ALA A C 1
ATOM 1476 O O . ALA A 1 194 ? 17.882 2.755 -21.422 1.00 74.94 194 ALA A O 1
ATOM 1477 N N . THR A 1 195 ? 16.287 2.893 -19.855 1.00 66.81 195 THR A N 1
ATOM 1478 C CA . THR A 1 195 ? 15.857 4.255 -20.200 1.00 66.81 195 THR A CA 1
ATOM 1479 C C . THR A 1 195 ? 16.428 5.296 -19.236 1.00 66.81 195 THR A C 1
ATOM 1481 O O . THR A 1 195 ? 16.092 5.299 -18.058 1.00 66.81 195 THR A O 1
ATOM 1484 N N . GLU A 1 196 ? 17.218 6.254 -19.735 1.00 55.91 196 GLU A N 1
ATOM 1485 C CA . GLU A 1 196 ? 17.683 7.405 -18.929 1.00 55.91 196 GLU A CA 1
ATOM 1486 C C . GLU A 1 196 ? 16.549 8.384 -18.564 1.00 55.91 196 GLU A C 1
ATOM 1488 O O . GLU A 1 196 ? 16.663 9.166 -17.621 1.00 55.91 196 GLU A O 1
ATOM 1493 N N . THR A 1 197 ? 15.439 8.342 -19.304 1.00 53.19 197 THR A N 1
ATOM 1494 C CA . THR A 1 197 ? 14.236 9.150 -19.079 1.00 53.19 197 THR A CA 1
ATOM 1495 C C . THR A 1 197 ? 13.068 8.189 -18.909 1.00 53.19 197 THR A C 1
ATOM 1497 O O . THR A 1 197 ? 12.755 7.441 -19.828 1.00 53.19 197 THR A O 1
ATOM 1500 N N . GLY A 1 198 ? 12.507 8.138 -17.698 1.00 54.91 198 GLY A N 1
ATOM 1501 C CA . GLY A 1 198 ? 11.589 7.093 -17.239 1.00 54.91 198 GLY A CA 1
ATOM 1502 C C . GLY A 1 198 ? 10.445 6.731 -18.192 1.00 54.91 198 GLY A C 1
ATOM 1503 O O . GLY A 1 198 ? 10.078 7.472 -19.098 1.00 54.91 198 GLY A O 1
ATOM 1504 N N . THR A 1 199 ? 9.864 5.558 -17.946 1.00 59.94 199 THR A N 1
ATOM 1505 C CA . THR A 1 199 ? 8.906 4.851 -18.805 1.00 59.94 199 THR A CA 1
ATOM 1506 C C . THR A 1 199 ? 7.624 5.655 -19.084 1.00 59.94 199 THR A C 1
ATOM 1508 O O . THR A 1 199 ? 6.592 5.422 -18.449 1.00 59.94 199 THR A O 1
ATOM 1511 N N . SER A 1 200 ? 7.664 6.585 -20.043 1.00 58.06 200 SER A N 1
ATOM 1512 C CA . SER A 1 200 ? 6.511 7.393 -20.478 1.00 58.06 200 SER A CA 1
ATOM 1513 C C . SER A 1 200 ? 5.354 6.543 -21.019 1.00 58.06 200 SER A C 1
ATOM 1515 O O . SER A 1 200 ? 4.202 6.953 -20.949 1.00 58.06 200 SER A O 1
ATOM 1517 N N . ASP A 1 201 ? 5.640 5.322 -21.476 1.00 74.62 201 ASP A N 1
ATOM 1518 C CA . ASP A 1 201 ? 4.651 4.369 -21.995 1.00 74.62 201 ASP A CA 1
ATOM 1519 C C . ASP A 1 201 ? 4.062 3.435 -20.912 1.00 74.62 201 ASP A C 1
ATOM 1521 O O . ASP A 1 201 ? 3.141 2.667 -21.182 1.00 74.62 201 ASP A O 1
ATOM 1525 N N . LEU A 1 202 ? 4.547 3.475 -19.659 1.00 78.00 202 LEU A N 1
ATOM 1526 C CA . LEU A 1 202 ? 4.052 2.562 -18.615 1.00 78.00 202 LEU A CA 1
ATOM 1527 C C . LEU A 1 202 ? 2.580 2.810 -18.289 1.00 78.00 202 LEU A C 1
ATOM 1529 O O . LEU A 1 202 ? 1.811 1.859 -18.180 1.00 78.00 202 LEU A O 1
ATOM 1533 N N . TRP A 1 203 ? 2.183 4.076 -18.149 1.00 85.25 203 TRP A N 1
ATOM 1534 C CA . TRP A 1 203 ? 0.791 4.423 -17.874 1.00 85.25 203 TRP A CA 1
ATOM 1535 C C . TRP A 1 203 ? -0.125 3.995 -19.020 1.00 85.25 203 TRP A C 1
ATOM 1537 O O . TRP A 1 203 ? -1.149 3.361 -18.789 1.00 85.25 203 TRP A O 1
ATOM 1547 N N . GLN A 1 204 ? 0.276 4.258 -20.266 1.00 83.94 204 GLN A N 1
ATOM 1548 C CA . GLN A 1 204 ? -0.527 3.909 -21.434 1.00 83.94 204 GLN A CA 1
ATOM 1549 C C . GLN A 1 204 ? -0.679 2.389 -21.591 1.00 83.94 204 GLN A C 1
ATOM 1551 O O . GLN A 1 204 ? -1.785 1.902 -21.840 1.00 83.94 204 GLN A O 1
ATOM 1556 N N . ARG A 1 205 ? 0.391 1.619 -21.358 1.00 82.12 205 ARG A N 1
ATOM 1557 C CA . ARG A 1 205 ? 0.325 0.152 -21.268 1.00 82.12 205 ARG A CA 1
ATOM 1558 C C . ARG A 1 205 ? -0.599 -0.303 -20.145 1.00 82.12 205 ARG A C 1
ATOM 1560 O O . ARG A 1 205 ? -1.468 -1.139 -20.386 1.00 82.12 205 ARG A O 1
ATOM 1567 N N . ALA A 1 206 ? -0.462 0.290 -18.961 1.00 83.25 206 ALA A N 1
ATOM 1568 C CA . ALA A 1 206 ? -1.291 -0.042 -17.815 1.00 83.25 206 ALA A CA 1
ATOM 1569 C C . ALA A 1 206 ? -2.780 0.233 -18.086 1.00 83.25 206 ALA A C 1
ATOM 1571 O O . ALA A 1 206 ? -3.618 -0.606 -17.777 1.00 83.25 206 ALA A O 1
ATOM 1572 N N . CYS A 1 207 ? -3.123 1.339 -18.750 1.00 83.62 207 CYS A N 1
ATOM 1573 C CA . CYS A 1 207 ? -4.498 1.631 -19.157 1.00 83.62 207 CYS A CA 1
ATOM 1574 C C . CYS A 1 207 ? -5.045 0.646 -20.201 1.00 83.62 207 CYS A C 1
ATOM 1576 O O . CYS A 1 207 ? -6.227 0.304 -20.155 1.00 83.62 207 CYS A O 1
ATOM 1578 N N . ASN A 1 208 ? -4.210 0.184 -21.136 1.00 84.31 208 ASN A N 1
ATOM 1579 C CA . ASN A 1 208 ? -4.618 -0.790 -22.153 1.00 84.31 208 ASN A CA 1
ATOM 1580 C C . ASN A 1 208 ? -4.851 -2.185 -21.557 1.00 84.31 208 ASN A C 1
ATOM 1582 O O . ASN A 1 208 ? -5.733 -2.917 -22.007 1.00 84.31 208 ASN A O 1
ATOM 1586 N N . GLN A 1 209 ? -4.055 -2.554 -20.557 1.00 81.44 209 GLN A N 1
ATOM 1587 C CA . GLN A 1 209 ? -4.079 -3.870 -19.925 1.00 81.44 209 GLN A CA 1
ATOM 1588 C C . GLN A 1 209 ? -5.096 -3.957 -18.781 1.00 81.44 209 GLN A C 1
ATOM 1590 O O . GLN A 1 209 ? -5.762 -4.982 -18.623 1.00 81.44 209 GLN A O 1
ATOM 1595 N N . TRP A 1 210 ? -5.264 -2.869 -18.028 1.00 78.88 210 TRP A N 1
ATOM 1596 C CA . TRP A 1 210 ? -6.186 -2.744 -16.900 1.00 78.88 210 TRP A CA 1
ATOM 1597 C C . TRP A 1 210 ? -7.106 -1.536 -17.104 1.00 78.88 210 TRP A C 1
ATOM 1599 O O . TRP A 1 210 ? -6.950 -0.507 -16.440 1.00 78.88 210 TRP A O 1
ATOM 1609 N N . PRO A 1 211 ? -8.077 -1.629 -18.031 1.00 64.69 211 PRO A N 1
ATOM 1610 C CA . PRO A 1 211 ? -9.008 -0.538 -18.255 1.00 64.69 211 PRO A CA 1
ATOM 1611 C C . PRO A 1 211 ? -9.790 -0.240 -16.967 1.00 64.69 211 PRO A C 1
ATOM 1613 O O . PRO A 1 211 ? -10.159 -1.176 -16.244 1.00 64.69 211 PRO A O 1
ATOM 1616 N N . PRO A 1 212 ? -10.094 1.042 -16.688 1.00 63.44 212 PRO A N 1
ATOM 1617 C CA . PRO A 1 212 ? -10.851 1.419 -15.506 1.00 63.44 212 PRO A CA 1
ATOM 1618 C C . PRO A 1 212 ? -12.171 0.648 -15.457 1.00 63.44 212 PRO A C 1
ATOM 1620 O O . PRO A 1 212 ? -12.864 0.475 -16.468 1.00 63.44 212 PRO A O 1
ATOM 1623 N N . CYS A 1 213 ? -12.509 0.142 -14.270 1.00 57.50 213 CYS A N 1
ATOM 1624 C CA . CYS A 1 213 ? -13.703 -0.666 -14.069 1.00 57.50 213 CYS A CA 1
ATOM 1625 C C . CYS A 1 213 ? -14.941 0.119 -14.527 1.00 57.50 213 CYS A C 1
ATOM 1627 O O . CYS A 1 213 ? -15.335 1.105 -13.905 1.00 57.50 213 CYS A O 1
ATOM 1629 N N . LYS A 1 214 ? -15.606 -0.352 -15.592 1.00 53.47 214 LYS A N 1
ATOM 1630 C CA . LYS A 1 214 ? -16.810 0.282 -16.167 1.00 53.47 214 LYS A CA 1
ATOM 1631 C C . LYS A 1 214 ? -17.968 0.454 -15.169 1.00 53.47 214 LYS A C 1
ATOM 1633 O O . LYS A 1 214 ? -18.941 1.123 -15.490 1.00 53.47 214 LYS A O 1
ATOM 1638 N N . ARG A 1 215 ? -17.906 -0.166 -13.981 1.00 49.50 215 ARG A N 1
ATOM 1639 C CA . ARG A 1 215 ? -18.932 -0.021 -12.935 1.00 49.50 215 ARG A CA 1
ATOM 1640 C C . ARG A 1 215 ? -18.843 1.294 -12.159 1.00 49.50 215 ARG A C 1
ATOM 1642 O O . ARG A 1 215 ? -19.862 1.689 -11.608 1.00 49.50 215 ARG A O 1
ATOM 1649 N N . CYS A 1 216 ? -17.698 1.977 -12.137 1.00 43.53 216 CYS A N 1
ATOM 1650 C CA . CYS A 1 216 ? -17.559 3.237 -11.393 1.00 43.53 216 CYS A CA 1
ATOM 1651 C C . CYS A 1 216 ? -17.962 4.471 -12.221 1.00 43.53 216 CYS A C 1
ATOM 1653 O O . CYS A 1 216 ? -18.379 5.479 -11.662 1.00 43.53 216 CYS A O 1
ATOM 1655 N N . SER A 1 217 ? -17.931 4.388 -13.554 1.00 42.88 217 SER A N 1
ATOM 1656 C CA . SER A 1 217 ? -18.269 5.508 -14.446 1.00 42.88 217 SER A CA 1
ATOM 1657 C C . SER A 1 217 ? -19.774 5.763 -14.619 1.00 42.88 217 SER A C 1
ATOM 1659 O O . SER A 1 217 ? -20.151 6.744 -15.253 1.00 42.88 217 SER A O 1
ATOM 1661 N N . ALA A 1 218 ? -20.645 4.925 -14.047 1.00 43.53 218 ALA A N 1
ATOM 1662 C CA . ALA A 1 218 ? -22.098 5.104 -14.124 1.00 43.53 218 ALA A CA 1
ATOM 1663 C C . ALA A 1 218 ? -22.668 6.092 -13.083 1.00 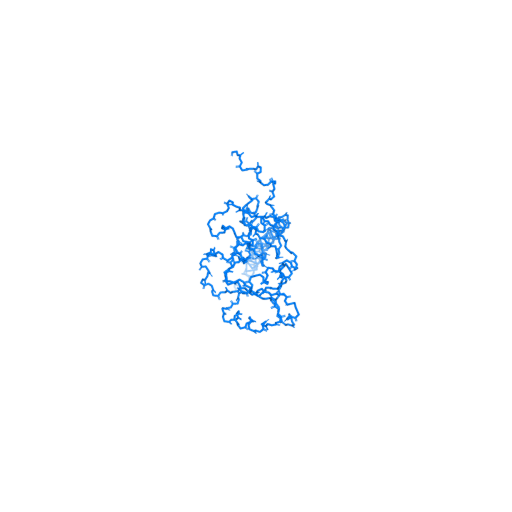43.53 218 ALA A C 1
ATOM 1665 O O . ALA A 1 218 ? -23.844 6.432 -13.167 1.00 43.53 218 ALA A O 1
ATOM 1666 N N . SER A 1 219 ? -21.859 6.566 -12.127 1.00 43.47 219 SER A N 1
ATOM 1667 C CA . SER A 1 219 ? -22.340 7.380 -10.995 1.00 43.47 219 SER A CA 1
ATOM 1668 C C . SER A 1 219 ? -21.962 8.866 -11.062 1.00 43.47 219 SER A C 1
ATOM 1670 O O . SER A 1 219 ? -22.335 9.616 -10.168 1.00 43.47 219 SER A O 1
ATOM 1672 N N . ALA A 1 220 ? -21.234 9.312 -12.093 1.00 38.81 220 ALA A N 1
ATOM 1673 C CA . ALA A 1 220 ? -20.714 10.684 -12.189 1.00 38.81 220 ALA A CA 1
ATOM 1674 C C . ALA A 1 220 ? -21.531 11.622 -13.105 1.00 38.81 220 ALA A C 1
ATOM 1676 O O . ALA A 1 220 ? -21.059 12.697 -13.463 1.00 38.81 220 ALA A O 1
ATOM 1677 N N . VAL A 1 221 ? -22.751 11.238 -13.493 1.00 40.91 221 VAL A N 1
ATOM 1678 C CA . VAL A 1 221 ? -23.665 12.114 -14.244 1.00 40.91 221 VAL A CA 1
ATOM 1679 C C . VAL A 1 221 ? -25.024 12.128 -13.552 1.00 40.91 221 VAL A C 1
ATOM 1681 O O . VAL A 1 221 ? -25.899 11.322 -13.864 1.00 40.91 221 VAL A O 1
ATOM 1684 N N . SER A 1 222 ? -25.189 13.021 -12.577 1.00 36.41 222 SER A N 1
ATOM 1685 C CA . SER A 1 222 ? -26.476 13.554 -12.105 1.00 36.41 222 SER A CA 1
ATOM 1686 C C . SER A 1 222 ? -26.241 14.885 -11.407 1.00 36.41 222 SER A C 1
ATOM 1688 O O . SER A 1 222 ? -25.375 14.915 -10.507 1.00 36.41 222 SER A O 1
#

Sequence (222 aa):
RAWGEEAPVRRSQRLERQQRQAQRRERLRRRLEELCTAARRRVQEAHVAMAKLGLQRGSLLVASPQQDGLFAQAVVLLLRLEVAQVCGVILTGGPGGPEDAASGSSTLLHALGDLSGNSGGLLPVGGLYAEERLTRSAAAHMLKHLDGMGDTAAIQGHCVWPTAELLAEVESGQWSVATWGADEAQRWLREYAATETGTSDLWQRACNQWPPCKRCSASAVS

Nearest PDB structures (foldseek):
  2haf-assembly1_A  TM=7.026E-01  e=4.810E-05  Vibrio cholerae
  2hrx-assembly1_A  TM=6.196E-01  e=2.932E-05  Corynebacterium diphtheriae
  7uqb-assembly1_T  TM=3.238E-01  e=4.292E-01  Saccharomyces cerevisiae BY4741
  3fb9-assembly1_A  TM=3.350E-01  e=3.982E+00  Streptococcus pneumoniae TIGR4
  3bpl-assembly1_B  TM=1.870E-01  e=1.480E+00  Homo sapiens